Protein AF-0000000084937079 (afdb_homodimer)

Organism: Ferrimonas balearica (strain DSM 9799 / CCM 4581 / KCTC 23876 / PAT) (NCBI:txid550540)

Nearest PDB structures (foldseek):
  2o0q-assembly1_A  TM=8.196E-01  e=1.045E-07  Caulobacter vibrioides
  2o0p-assembly1_A  TM=8.168E-01  e=1.674E-07  Caulobacter vibrioides
  2jqn-assembly1_A  TM=7.798E-01  e=1.299E-04  Caulobacter vibrioides
  2o0q-assembly1_A  TM=8.198E-01  e=7.709E-08  Caulobacter vibrioides
  2o0p-assembly1_A  TM=8.169E-01  e=1.235E-07  Caulobacter vibrioides

pLDDT: mean 94.5, std 3.94, range [70.69, 98.44]

Sequence (238 aa):
MVVFYRVVTRQAWQRAQRSGYLLPSAEERQAGWVQVNCPEDLSLVARRDCRPEQQPLALELDLAGQEGRLRWLDPSPARPWQQPVLKVARLELAWVRAVHPLMAEARGARYRLGSAEPVMVVFYRVVTRQAWQRAQRSGYLLPSAEERQAGWVQVNCPEDLSLVARRDCRPEQQPLALELDLAGQEGRLRWLDPSPARPWQQPVLKVARLELAWVRAVHPLMAEARGARYRLGSAEPV

Secondary structure (DSSP, 8-state):
-B-EEEEE-HHHHHHHHHHTEEPPPHHHHHHT-EE-B-GGGHHHHHHHH--GGG--EEEEE--TT-GGGEEEEPP-SSS-S-EEEE-SSSEEGGGEEEEEEEEEETTTTEEEEBPPBP-/-B-EEEEE-HHHHHHHHHHSEEPPPHHHHHHT-EE-B-GGGHHHHHHHH--GGG--EEEEE--TT-GGGEEEEPP-SSS-S-EEEE-SSSEEGGGEEEEEEEEEETTTTEEEEBPPBP-

Structure (mmCIF, N/CA/C/O backbone):
data_AF-0000000084937079-model_v1
#
loop_
_entity.id
_entity.type
_entity.pdbx_description
1 polymer 'Uncharacterized protein'
#
loop_
_atom_site.group_PDB
_atom_site.id
_atom_site.type_symbol
_atom_site.label_atom_id
_atom_site.label_alt_id
_atom_site.label_comp_id
_atom_site.label_asym_id
_atom_site.label_entity_id
_atom_site.label_seq_id
_atom_site.pdbx_PDB_ins_code
_atom_site.Cartn_x
_atom_site.Cartn_y
_atom_site.Cartn_z
_atom_site.occupancy
_atom_site.B_iso_or_equiv
_atom_site.auth_seq_id
_atom_site.auth_comp_id
_atom_site.auth_asym_id
_atom_site.auth_atom_id
_atom_site.pdbx_PDB_model_num
ATOM 1 N N . MET A 1 1 ? -13.297 -3.209 -4.785 1 84.81 1 MET A N 1
ATOM 2 C CA . MET A 1 1 ? -12.469 -4.371 -4.473 1 84.81 1 MET A CA 1
ATOM 3 C C . MET A 1 1 ? -11.125 -3.943 -3.893 1 84.81 1 MET A C 1
ATOM 5 O O . MET A 1 1 ? -10.703 -2.801 -4.078 1 84.81 1 MET A O 1
ATOM 9 N N . VAL A 1 2 ? -10.469 -4.809 -3.16 1 90.31 2 VAL A N 1
ATOM 10 C CA . VAL A 1 2 ? -9.172 -4.543 -2.553 1 90.31 2 VAL A CA 1
ATOM 11 C C . VAL A 1 2 ? -8.094 -4.523 -3.635 1 90.31 2 VAL A C 1
ATOM 13 O O . VAL A 1 2 ? -8.188 -5.242 -4.633 1 90.31 2 VAL A O 1
ATOM 16 N N . VAL A 1 3 ? -7.176 -3.707 -3.367 1 93 3 VAL A N 1
ATOM 17 C CA . VAL A 1 3 ? -6.047 -3.656 -4.289 1 93 3 VAL A CA 1
ATOM 18 C C . VAL A 1 3 ? -5.074 -4.789 -3.979 1 93 3 VAL A C 1
ATOM 20 O O . VAL A 1 3 ? -4.766 -5.047 -2.812 1 93 3 VAL A O 1
ATOM 23 N N . PHE A 1 4 ? -4.598 -5.473 -5.078 1 96.56 4 PHE A N 1
ATOM 24 C CA . PHE A 1 4 ? -3.58 -6.504 -4.926 1 96.56 4 PHE A CA 1
ATOM 25 C C . PHE A 1 4 ? -2.377 -6.215 -5.816 1 96.56 4 PHE A C 1
ATOM 27 O O . PHE A 1 4 ? -2.496 -5.512 -6.82 1 96.56 4 PHE A O 1
ATOM 34 N N . TYR A 1 5 ? -1.273 -6.824 -5.371 1 97.5 5 TYR A N 1
ATOM 35 C CA . TYR A 1 5 ? -0.025 -6.68 -6.113 1 97.5 5 TYR A CA 1
ATOM 36 C C . TYR A 1 5 ? 0.632 -8.039 -6.34 1 97.5 5 TYR A C 1
ATOM 38 O O . TYR A 1 5 ? 0.421 -8.977 -5.566 1 97.5 5 TYR A O 1
ATOM 46 N N . ARG A 1 6 ? 1.404 -8.086 -7.363 1 97.94 6 ARG A N 1
ATOM 47 C CA . ARG A 1 6 ? 2.348 -9.18 -7.578 1 97.94 6 ARG A CA 1
ATOM 48 C C . ARG A 1 6 ? 3.783 -8.664 -7.598 1 97.94 6 ARG A C 1
ATOM 50 O O . ARG A 1 6 ? 4.113 -7.75 -8.352 1 97.94 6 ARG A O 1
ATOM 57 N N . VAL A 1 7 ? 4.578 -9.258 -6.723 1 98.25 7 VAL A N 1
ATOM 58 C CA . VAL A 1 7 ? 5.988 -8.883 -6.68 1 98.25 7 VAL A CA 1
ATOM 59 C C . VAL A 1 7 ? 6.785 -9.75 -7.656 1 98.25 7 VAL A C 1
ATOM 61 O O . VAL A 1 7 ? 6.66 -10.977 -7.648 1 98.25 7 VAL A O 1
ATOM 64 N N . VAL A 1 8 ? 7.543 -9.102 -8.484 1 98.12 8 VAL A N 1
ATOM 65 C CA . VAL A 1 8 ? 8.391 -9.805 -9.445 1 98.12 8 VAL A CA 1
ATOM 66 C C . VAL A 1 8 ? 9.734 -9.086 -9.562 1 98.12 8 VAL A C 1
ATOM 68 O O . VAL A 1 8 ? 9.859 -7.918 -9.195 1 98.12 8 VAL A O 1
ATOM 71 N N . THR A 1 9 ? 10.727 -9.828 -10.109 1 97.94 9 THR A N 1
ATOM 72 C CA . THR A 1 9 ? 11.977 -9.18 -10.492 1 97.94 9 THR A CA 1
ATOM 73 C C . THR A 1 9 ? 11.828 -8.438 -11.812 1 97.94 9 THR A C 1
ATOM 75 O O . THR A 1 9 ? 10.906 -8.719 -12.586 1 97.94 9 THR A O 1
ATOM 78 N N . ARG A 1 10 ? 12.727 -7.559 -12.023 1 97.44 10 ARG A N 1
ATOM 79 C CA . ARG A 1 10 ? 12.742 -6.844 -13.297 1 97.44 10 ARG A CA 1
ATOM 80 C C . ARG A 1 10 ? 12.867 -7.812 -14.469 1 97.44 10 ARG A C 1
ATOM 82 O O . ARG A 1 10 ? 12.195 -7.656 -15.484 1 97.44 10 ARG A O 1
ATOM 89 N N . GLN A 1 11 ? 13.68 -8.766 -14.266 1 97.25 11 GLN A N 1
ATOM 90 C CA . GLN A 1 11 ? 13.898 -9.75 -15.32 1 97.25 11 GLN A CA 1
ATOM 91 C C . GLN A 1 11 ? 12.617 -10.531 -15.609 1 97.25 11 GLN A C 1
ATOM 93 O O . GLN A 1 11 ? 12.258 -10.734 -16.766 1 97.25 11 GLN A O 1
ATOM 98 N N . ALA A 1 12 ? 11.977 -10.945 -14.602 1 96.81 12 ALA A N 1
ATOM 99 C CA . ALA A 1 12 ? 10.727 -11.688 -14.781 1 96.81 12 ALA A CA 1
ATOM 100 C C . ALA A 1 12 ? 9.68 -10.828 -15.477 1 96.81 12 ALA A C 1
ATOM 102 O O . ALA A 1 12 ? 8.914 -11.32 -16.312 1 96.81 12 ALA A O 1
ATOM 103 N N . TRP A 1 13 ? 9.641 -9.562 -15.172 1 97 13 TRP A N 1
ATOM 104 C CA . TRP A 1 13 ? 8.688 -8.641 -15.789 1 97 13 TRP A CA 1
ATOM 105 C C . TRP A 1 13 ? 8.992 -8.469 -17.266 1 97 13 TRP A C 1
ATOM 107 O O . TRP A 1 13 ? 8.078 -8.5 -18.109 1 97 13 TRP A O 1
ATOM 117 N N . GLN A 1 14 ? 10.234 -8.344 -17.562 1 96.06 14 GLN A N 1
ATOM 118 C CA . GLN A 1 14 ? 10.641 -8.188 -18.953 1 96.06 14 GLN A CA 1
ATOM 119 C C . GLN A 1 14 ? 10.258 -9.414 -19.781 1 96.06 14 GLN A C 1
ATOM 121 O O . GLN A 1 14 ? 9.758 -9.289 -20.891 1 96.06 14 GLN A O 1
ATOM 126 N N . ARG A 1 15 ? 10.469 -10.539 -19.172 1 95.75 15 ARG A N 1
ATOM 127 C CA . ARG A 1 15 ? 10.07 -11.773 -19.828 1 95.75 15 ARG A CA 1
ATOM 128 C C . ARG A 1 15 ? 8.555 -11.836 -20.016 1 95.75 15 ARG A C 1
ATOM 130 O O . ARG A 1 15 ? 8.078 -12.234 -21.078 1 95.75 15 ARG A O 1
ATOM 137 N N . ALA A 1 16 ? 7.828 -11.438 -19.031 1 96 16 ALA A N 1
ATOM 138 C CA . ALA A 1 16 ? 6.371 -11.445 -19.078 1 96 16 ALA A CA 1
ATOM 139 C C . ALA A 1 16 ? 5.863 -10.5 -20.172 1 96 16 ALA A C 1
ATOM 141 O O . ALA A 1 16 ? 4.879 -10.797 -20.844 1 96 16 ALA A O 1
ATOM 142 N N . GLN A 1 17 ? 6.484 -9.352 -20.297 1 95 17 GLN A N 1
ATOM 143 C CA . GLN A 1 17 ? 6.078 -8.375 -21.312 1 95 17 GLN A CA 1
ATOM 144 C C . GLN A 1 17 ? 6.203 -8.953 -22.719 1 95 17 GLN A C 1
ATOM 146 O O . GLN A 1 17 ? 5.406 -8.633 -23.594 1 95 17 GLN A O 1
ATOM 151 N N . ARG A 1 18 ? 7.152 -9.883 -22.875 1 94.06 18 ARG A N 1
ATOM 152 C CA . ARG A 1 18 ? 7.363 -10.516 -24.172 1 94.06 18 ARG A CA 1
ATOM 153 C C . ARG A 1 18 ? 6.355 -11.641 -24.391 1 94.06 18 ARG A C 1
ATOM 155 O O . ARG A 1 18 ? 5.836 -11.789 -25.5 1 94.06 18 ARG A O 1
ATOM 162 N N . SER A 1 19 ? 5.98 -12.32 -23.375 1 92.75 19 SER A N 1
ATOM 163 C CA . SER A 1 19 ? 5.129 -13.5 -23.5 1 92.75 19 SER A CA 1
ATOM 164 C C . SER A 1 19 ? 3.662 -13.148 -23.281 1 92.75 19 SER A C 1
ATOM 166 O O . SER A 1 19 ? 2.773 -13.914 -23.672 1 92.75 19 SER A O 1
ATOM 168 N N . GLY A 1 20 ? 3.393 -12.102 -22.531 1 93.5 20 GLY A N 1
ATOM 169 C CA . GLY A 1 20 ? 2.027 -11.68 -22.266 1 93.5 20 GLY A CA 1
ATOM 170 C C . GLY A 1 20 ? 1.467 -12.258 -20.969 1 93.5 20 GLY A C 1
ATOM 171 O O . GLY A 1 20 ? 0.293 -12.055 -20.656 1 93.5 20 GLY A O 1
ATOM 172 N N . TYR A 1 21 ? 2.312 -13.008 -20.375 1 93.38 21 TYR A N 1
ATOM 173 C CA . TYR A 1 21 ? 1.858 -13.586 -19.109 1 93.38 21 TYR A CA 1
ATOM 174 C C . TYR A 1 21 ? 3.025 -13.773 -18.141 1 93.38 21 TYR A C 1
ATOM 176 O O . TYR A 1 21 ? 4.188 -13.781 -18.562 1 93.38 21 TYR A O 1
ATOM 184 N N . LEU A 1 22 ? 2.709 -13.812 -16.859 1 95.5 22 LEU A N 1
ATOM 185 C CA . LEU A 1 22 ? 3.678 -14.156 -15.82 1 95.5 22 LEU A CA 1
ATOM 186 C C . LEU A 1 22 ? 3.568 -15.633 -15.445 1 95.5 22 LEU A C 1
ATOM 188 O O . LEU A 1 22 ? 2.518 -16.078 -14.984 1 95.5 22 LEU A O 1
ATOM 192 N N . LEU A 1 23 ? 4.629 -16.328 -15.547 1 90.12 23 LEU A N 1
ATOM 193 C CA . LEU A 1 23 ? 4.637 -17.734 -15.195 1 90.12 23 LEU A CA 1
ATOM 194 C C . LEU A 1 23 ? 4.668 -17.922 -13.68 1 90.12 23 LEU A C 1
ATOM 196 O O . LEU A 1 23 ? 5.379 -17.203 -12.977 1 90.12 23 LEU A O 1
ATOM 200 N N . PRO A 1 24 ? 3.811 -18.859 -13.273 1 94.56 24 PRO A N 1
ATOM 201 C CA . PRO A 1 24 ? 3.881 -19.188 -11.852 1 94.56 24 PRO A CA 1
ATOM 202 C C . PRO A 1 24 ? 5.168 -19.906 -11.469 1 94.56 24 PRO A C 1
ATOM 204 O O . PRO A 1 24 ? 5.875 -20.422 -12.344 1 94.56 24 PRO A O 1
ATOM 207 N N . SER A 1 25 ? 5.496 -19.797 -10.156 1 93.25 25 SER A N 1
ATOM 208 C CA . SER A 1 25 ? 6.574 -20.656 -9.664 1 93.25 25 SER A CA 1
ATOM 209 C C . SER A 1 25 ? 6.199 -22.125 -9.742 1 93.25 25 SER A C 1
ATOM 211 O O . SER A 1 25 ? 5.043 -22.469 -9.992 1 93.25 25 SER A O 1
ATOM 213 N N . ALA A 1 26 ? 7.195 -22.984 -9.508 1 93.94 26 ALA A N 1
ATOM 214 C CA . ALA A 1 26 ? 6.93 -24.422 -9.469 1 93.94 26 ALA A CA 1
ATOM 215 C C . ALA A 1 26 ? 5.934 -24.766 -8.359 1 93.94 26 ALA A C 1
ATOM 217 O O . ALA A 1 26 ? 5.027 -25.578 -8.562 1 93.94 26 ALA A O 1
ATOM 218 N N . GLU A 1 27 ? 6.066 -24.125 -7.234 1 92.94 27 GLU A N 1
ATOM 219 C CA . GLU A 1 27 ? 5.16 -24.312 -6.109 1 92.94 27 GLU A CA 1
ATOM 220 C C . GLU A 1 27 ? 3.74 -23.891 -6.457 1 92.94 27 GLU A C 1
ATOM 222 O O . GLU A 1 27 ? 2.775 -24.594 -6.145 1 92.94 27 GLU A O 1
ATOM 227 N N . GLU A 1 28 ? 3.615 -22.828 -7.113 1 95.62 28 GLU A N 1
ATOM 228 C CA . GLU A 1 28 ? 2.311 -22.312 -7.516 1 95.62 28 GLU A CA 1
ATOM 229 C C . GLU A 1 28 ? 1.657 -23.203 -8.562 1 95.62 28 GLU A C 1
ATOM 231 O O . GLU A 1 28 ? 0.449 -23.453 -8.508 1 95.62 28 GLU A O 1
ATOM 236 N N . ARG A 1 29 ? 2.475 -23.688 -9.445 1 95.56 29 ARG A N 1
ATOM 237 C CA . ARG A 1 29 ? 1.952 -24.594 -10.469 1 95.56 29 ARG A CA 1
ATOM 238 C C . ARG A 1 29 ? 1.355 -25.859 -9.836 1 95.56 29 ARG A C 1
ATOM 240 O O . ARG A 1 29 ? 0.271 -26.297 -10.219 1 95.56 29 ARG A O 1
ATOM 247 N N . GLN A 1 30 ? 2.002 -26.359 -8.922 1 95.81 30 GLN A N 1
ATOM 248 C CA . GLN A 1 30 ? 1.546 -27.562 -8.242 1 95.81 30 GLN A CA 1
ATOM 249 C C . GLN A 1 30 ? 0.295 -27.281 -7.414 1 95.81 30 GLN A C 1
ATOM 251 O O . GLN A 1 30 ? -0.614 -28.125 -7.359 1 95.81 30 GLN A O 1
ATOM 256 N N . ALA A 1 31 ? 0.181 -26.141 -6.844 1 95.25 31 ALA A N 1
ATOM 257 C CA . ALA A 1 31 ? -0.913 -25.781 -5.949 1 95.25 31 ALA A CA 1
ATOM 258 C C . ALA A 1 31 ? -2.141 -25.328 -6.738 1 95.25 31 ALA A C 1
ATOM 260 O O . ALA A 1 31 ? -3.268 -25.406 -6.238 1 95.25 31 ALA A O 1
ATOM 261 N N . GLY A 1 32 ? -1.928 -24.875 -7.969 1 95.69 32 GLY A N 1
ATOM 262 C CA . GLY A 1 32 ? -3.037 -24.453 -8.812 1 95.69 32 GLY A CA 1
ATOM 263 C C . GLY A 1 32 ? -3.508 -23.047 -8.523 1 95.69 32 GLY A C 1
ATOM 264 O O . GLY A 1 32 ? -4.684 -22.734 -8.711 1 95.69 32 GLY A O 1
ATOM 265 N N . TRP A 1 33 ? -2.631 -22.297 -7.926 1 97.38 33 TRP A N 1
ATOM 266 C CA . TRP A 1 33 ? -2.951 -20.891 -7.676 1 97.38 33 TRP A CA 1
ATOM 267 C C . TRP A 1 33 ? -1.708 -20.016 -7.809 1 97.38 33 TRP A C 1
ATOM 269 O O . TRP A 1 33 ? -0.584 -20.516 -7.832 1 97.38 33 TRP A O 1
ATOM 279 N N . VAL A 1 34 ? -1.937 -18.656 -8.008 1 97.5 34 VAL A N 1
ATOM 280 C CA . VAL A 1 34 ? -0.836 -17.703 -7.988 1 97.5 34 VAL A CA 1
ATOM 281 C C . VAL A 1 34 ? -0.969 -16.781 -6.773 1 97.5 34 VAL A C 1
ATOM 283 O O . VAL A 1 34 ? -2.082 -16.422 -6.375 1 97.5 34 VAL A O 1
ATOM 286 N N . GLN A 1 35 ? 0.195 -16.438 -6.297 1 96.75 35 GLN A N 1
ATOM 287 C CA . GLN A 1 35 ? 0.212 -15.562 -5.133 1 96.75 35 GLN A CA 1
ATOM 288 C C . GLN A 1 35 ? 0.013 -14.109 -5.543 1 96.75 35 GLN A C 1
ATOM 290 O O . GLN A 1 35 ? 0.579 -13.656 -6.539 1 96.75 35 GLN A O 1
ATOM 295 N N . VAL A 1 36 ? -0.815 -13.398 -4.777 1 97.38 36 VAL A N 1
ATOM 296 C CA . VAL A 1 36 ? -0.898 -11.938 -4.812 1 97.38 36 VAL A CA 1
ATOM 297 C C . VAL A 1 36 ? -0.743 -11.383 -3.398 1 97.38 36 VAL A C 1
ATOM 299 O O . VAL A 1 36 ? -0.537 -12.141 -2.445 1 97.38 36 VAL A O 1
ATOM 302 N N . ASN A 1 37 ? -0.643 -10.039 -3.357 1 97.19 37 ASN A N 1
ATOM 303 C CA . ASN A 1 37 ? -0.255 -9.5 -2.059 1 97.19 37 ASN A CA 1
ATOM 304 C C . ASN A 1 37 ? -0.98 -8.188 -1.758 1 97.19 37 ASN A C 1
ATOM 306 O O . ASN A 1 37 ? -1.263 -7.41 -2.668 1 97.19 37 ASN A O 1
ATOM 310 N N . CYS A 1 38 ? -1.229 -8.039 -0.496 1 94.75 38 CYS A N 1
ATOM 311 C CA . CYS A 1 38 ? -1.719 -6.75 -0.022 1 94.75 38 CYS A CA 1
ATOM 312 C C . CYS A 1 38 ? -0.586 -5.734 0.056 1 94.75 38 CYS A C 1
ATOM 314 O O . CYS A 1 38 ? 0.573 -6.102 0.254 1 94.75 38 CYS A O 1
ATOM 316 N N . PRO A 1 39 ? -0.94 -4.512 -0.111 1 94.5 39 PRO A N 1
ATOM 317 C CA . PRO A 1 39 ? 0.103 -3.486 -0.066 1 94.5 39 PRO A CA 1
ATOM 318 C C . PRO A 1 39 ? 0.913 -3.523 1.228 1 94.5 39 PRO A C 1
ATOM 320 O O . PRO A 1 39 ? 2.127 -3.299 1.208 1 94.5 39 PRO A O 1
ATOM 323 N N . GLU A 1 40 ? 0.304 -3.838 2.387 1 92.06 40 GLU A N 1
ATOM 324 C CA . GLU A 1 40 ? 0.963 -3.793 3.689 1 92.06 40 GLU A CA 1
ATOM 325 C C . GLU A 1 40 ? 2.012 -4.895 3.814 1 92.06 40 GLU A C 1
ATOM 327 O O . GLU A 1 40 ? 2.879 -4.836 4.688 1 92.06 40 GLU A O 1
ATOM 332 N N . ASP A 1 41 ? 1.953 -5.84 2.928 1 95.5 41 ASP A N 1
ATOM 333 C CA . ASP A 1 41 ? 2.832 -7 3.037 1 95.5 41 ASP A CA 1
ATOM 334 C C . ASP A 1 41 ? 3.953 -6.938 2.004 1 95.5 41 ASP A C 1
ATOM 336 O O . ASP A 1 41 ? 4.805 -7.828 1.948 1 95.5 41 ASP A O 1
ATOM 340 N N . LEU A 1 42 ? 4.02 -5.922 1.208 1 97 42 LEU A N 1
ATOM 341 C CA . LEU A 1 42 ? 4.918 -5.875 0.059 1 97 42 LEU A CA 1
ATOM 342 C C . LEU A 1 42 ? 6.375 -5.945 0.505 1 97 42 LEU A C 1
ATOM 344 O O . LEU A 1 42 ? 7.188 -6.625 -0.125 1 97 42 LEU A O 1
ATOM 348 N N . SER A 1 43 ? 6.688 -5.254 1.56 1 96.31 43 SER A N 1
ATOM 349 C CA . SER A 1 43 ? 8.07 -5.27 2.014 1 96.31 43 SER A CA 1
ATOM 350 C C . SER A 1 43 ? 8.484 -6.66 2.49 1 96.31 43 SER A C 1
ATOM 352 O O . SER A 1 43 ? 9.586 -7.121 2.203 1 96.31 43 SER A O 1
ATOM 354 N N . LEU A 1 44 ? 7.613 -7.363 3.195 1 96.12 44 LEU A N 1
ATOM 355 C CA . LEU A 1 44 ? 7.887 -8.719 3.656 1 96.12 44 LEU A CA 1
ATOM 356 C C . LEU A 1 44 ? 8.078 -9.664 2.477 1 96.12 44 LEU A C 1
ATOM 358 O O . LEU A 1 44 ? 9.016 -10.469 2.469 1 96.12 44 LEU A O 1
ATOM 362 N N . VAL A 1 45 ? 7.215 -9.531 1.463 1 97.38 45 VAL A N 1
ATOM 363 C CA . VAL A 1 45 ? 7.246 -10.391 0.28 1 97.38 45 VAL A CA 1
ATOM 364 C C . VAL A 1 45 ? 8.531 -10.141 -0.502 1 97.38 45 VAL A C 1
ATOM 366 O O . VAL A 1 45 ? 9.234 -11.086 -0.876 1 97.38 45 VAL A O 1
ATOM 369 N N . ALA A 1 46 ? 8.82 -8.914 -0.694 1 97.75 46 ALA A N 1
ATOM 370 C CA . ALA A 1 46 ? 10.008 -8.562 -1.468 1 97.75 46 ALA A CA 1
ATOM 371 C C . ALA A 1 46 ? 11.281 -9.039 -0.777 1 97.75 46 ALA A C 1
ATOM 373 O O . ALA A 1 46 ? 12.203 -9.531 -1.433 1 97.75 46 ALA A O 1
ATOM 374 N N . ARG A 1 47 ? 11.352 -8.898 0.561 1 96.62 47 ARG A N 1
ATOM 375 C CA . ARG A 1 47 ? 12.516 -9.344 1.328 1 96.62 47 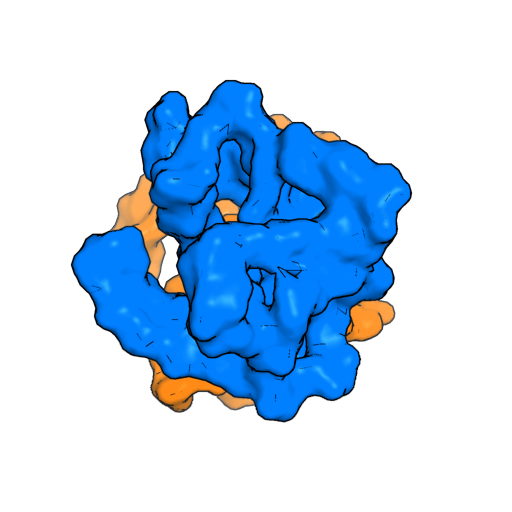ARG A CA 1
ATOM 376 C C . ARG A 1 47 ? 12.719 -10.852 1.188 1 96.62 47 ARG A C 1
ATOM 378 O O . ARG A 1 47 ? 13.852 -11.328 1.14 1 96.62 47 ARG A O 1
ATOM 385 N N . ARG A 1 48 ? 11.648 -11.539 1.079 1 96.19 48 ARG A N 1
ATOM 386 C CA . ARG A 1 48 ? 11.719 -12.992 0.99 1 96.19 48 ARG A CA 1
ATOM 387 C C . ARG A 1 48 ? 12.086 -13.438 -0.419 1 96.19 48 ARG A C 1
ATOM 389 O O . ARG A 1 48 ? 12.906 -14.352 -0.592 1 96.19 48 ARG A O 1
ATOM 396 N N . ASP A 1 49 ? 11.508 -12.781 -1.415 1 96.06 49 ASP A N 1
ATOM 397 C CA . ASP A 1 49 ? 11.484 -13.375 -2.748 1 96.06 49 ASP A CA 1
ATOM 398 C C . ASP A 1 49 ? 12.492 -12.695 -3.674 1 96.06 49 ASP A C 1
ATOM 400 O O . ASP A 1 49 ? 12.727 -13.148 -4.793 1 96.06 49 ASP A O 1
ATOM 404 N N . CYS A 1 50 ? 13.062 -11.602 -3.182 1 97.56 50 CYS A N 1
ATOM 405 C CA . CYS A 1 50 ? 13.914 -10.836 -4.086 1 97.56 50 CYS A CA 1
ATOM 406 C C . CYS A 1 50 ? 15.148 -10.312 -3.365 1 97.56 50 CYS A C 1
ATOM 408 O O . CYS A 1 50 ? 15.211 -10.336 -2.135 1 97.56 50 CYS A O 1
ATOM 410 N N . ARG A 1 51 ? 16.141 -9.93 -4.184 1 97.44 51 ARG A N 1
ATOM 411 C CA . ARG A 1 51 ? 17.281 -9.133 -3.771 1 97.44 51 ARG A CA 1
ATOM 412 C C . ARG A 1 51 ? 17.25 -7.75 -4.41 1 97.44 51 ARG A C 1
ATOM 414 O O . ARG A 1 51 ? 16.719 -7.582 -5.508 1 97.44 51 ARG A O 1
ATOM 421 N N . PRO A 1 52 ? 17.812 -6.77 -3.656 1 97.75 52 PRO A N 1
ATOM 422 C CA . PRO A 1 52 ? 17.781 -5.406 -4.191 1 97.75 52 PRO A CA 1
ATOM 423 C C . PRO A 1 52 ? 18.344 -5.32 -5.609 1 97.75 52 PRO A C 1
ATOM 425 O O . PRO A 1 52 ? 17.828 -4.578 -6.441 1 97.75 52 PRO A O 1
ATOM 428 N N . GLU A 1 53 ? 19.328 -6.109 -5.887 1 97.88 53 GLU A N 1
ATOM 429 C CA . GLU A 1 53 ? 20 -6.062 -7.18 1 97.88 53 GLU A CA 1
ATOM 430 C C . GLU A 1 53 ? 19.078 -6.52 -8.305 1 97.88 53 GLU A C 1
ATOM 432 O O . GLU A 1 53 ? 19.312 -6.227 -9.477 1 97.88 53 GLU A O 1
ATOM 437 N N . GLN A 1 54 ? 18.062 -7.188 -7.953 1 98.31 54 GLN A N 1
ATOM 438 C CA . GLN A 1 54 ? 17.125 -7.699 -8.945 1 98.31 54 GLN A CA 1
ATOM 439 C C . GLN A 1 54 ? 16.062 -6.656 -9.297 1 98.31 54 GLN A C 1
ATOM 441 O O . GLN A 1 54 ? 15.203 -6.898 -10.148 1 98.31 54 GLN A O 1
ATOM 446 N N . GLN A 1 55 ? 16.078 -5.473 -8.695 1 97.62 55 GLN A N 1
ATOM 447 C CA . GLN A 1 55 ? 15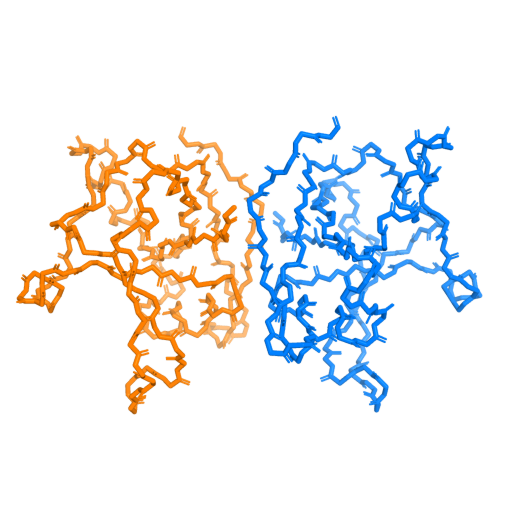.188 -4.352 -8.969 1 97.62 55 GLN A CA 1
ATOM 448 C C . GLN A 1 55 ? 13.727 -4.789 -8.93 1 97.62 55 GLN A C 1
ATOM 450 O O . GLN A 1 55 ? 13.008 -4.652 -9.922 1 97.62 55 GLN A O 1
ATOM 455 N N . PRO A 1 56 ? 13.312 -5.211 -7.73 1 98.31 56 PRO A N 1
ATOM 456 C CA . PRO A 1 56 ? 11.961 -5.766 -7.625 1 98.31 56 PRO A CA 1
ATOM 457 C C . PRO A 1 56 ? 10.875 -4.738 -7.957 1 98.31 56 PRO A C 1
ATOM 459 O O . PRO A 1 56 ? 11.055 -3.545 -7.707 1 98.31 56 PRO A O 1
ATOM 462 N N . LEU A 1 57 ? 9.758 -5.312 -8.555 1 98.44 57 LEU A N 1
ATOM 463 C CA . LEU A 1 57 ? 8.586 -4.547 -8.938 1 98.44 57 LEU A CA 1
ATOM 464 C C . LEU A 1 57 ? 7.332 -5.094 -8.266 1 98.44 57 LEU A C 1
ATOM 466 O O . LEU A 1 57 ? 7.219 -6.301 -8.039 1 98.44 57 LEU A O 1
ATOM 470 N N . ALA A 1 58 ? 6.484 -4.16 -7.898 1 98.31 58 ALA A N 1
ATOM 471 C CA . ALA A 1 58 ? 5.113 -4.496 -7.523 1 98.31 58 ALA A CA 1
ATOM 472 C C . ALA A 1 58 ? 4.141 -4.188 -8.664 1 98.31 58 ALA A C 1
ATOM 474 O O . ALA A 1 58 ? 3.947 -3.025 -9.023 1 98.31 58 ALA A O 1
ATOM 475 N N . LEU A 1 59 ? 3.535 -5.203 -9.195 1 97.69 59 LEU A N 1
ATOM 476 C CA . LEU A 1 59 ? 2.514 -5.047 -10.227 1 97.69 59 LEU A CA 1
ATOM 477 C C . LEU A 1 59 ? 1.133 -4.871 -9.602 1 97.69 59 LEU A C 1
ATOM 479 O O . LEU A 1 59 ? 0.629 -5.781 -8.938 1 97.69 59 LEU A O 1
ATOM 483 N N . GLU A 1 60 ? 0.58 -3.689 -9.766 1 96.56 60 GLU A N 1
ATOM 484 C CA . GLU A 1 60 ? -0.776 -3.438 -9.289 1 96.56 60 GLU A CA 1
ATOM 485 C C . GLU A 1 60 ? -1.81 -4.137 -10.164 1 96.56 60 GLU A C 1
ATOM 487 O O . GLU A 1 60 ? -1.803 -3.979 -11.391 1 96.56 60 GLU A O 1
ATOM 492 N N . LEU A 1 61 ? -2.723 -4.832 -9.539 1 95.88 61 LEU A N 1
ATOM 493 C CA . LEU A 1 61 ? -3.627 -5.684 -10.305 1 95.88 61 LEU A CA 1
ATOM 494 C C . LEU A 1 61 ? -5.051 -5.145 -10.258 1 95.88 61 LEU A C 1
ATOM 496 O O . LEU A 1 61 ? -5.508 -4.664 -9.219 1 95.88 61 LEU A O 1
ATOM 500 N N . ASP A 1 62 ? -5.688 -5.117 -11.398 1 92.62 62 ASP A N 1
ATOM 501 C CA . ASP A 1 62 ? -7.137 -4.992 -11.508 1 92.62 62 ASP A CA 1
ATOM 502 C C . ASP A 1 62 ? -7.805 -6.363 -11.555 1 92.62 62 ASP A C 1
ATOM 504 O O . ASP A 1 62 ? -7.824 -7.02 -12.594 1 92.62 62 ASP A O 1
ATOM 508 N N . LEU A 1 63 ? -8.359 -6.742 -10.414 1 92.69 63 LEU A N 1
ATOM 509 C CA . LEU A 1 63 ? -8.93 -8.086 -10.32 1 92.69 63 LEU A CA 1
ATOM 510 C C . LEU A 1 63 ? -10.453 -8.031 -10.375 1 92.69 63 LEU A C 1
ATOM 512 O O . LEU A 1 63 ? -11.125 -8.883 -9.789 1 92.69 63 LEU A O 1
ATOM 516 N N . ALA A 1 64 ? -10.906 -7.004 -11.008 1 87 64 ALA A N 1
ATOM 517 C CA . ALA A 1 64 ? -12.344 -6.934 -11.211 1 87 64 ALA A CA 1
ATOM 518 C C . ALA A 1 64 ? -12.859 -8.18 -11.922 1 87 64 ALA A C 1
ATOM 520 O O . ALA A 1 64 ? -12.328 -8.578 -12.969 1 87 64 ALA A O 1
ATOM 521 N N . GLY A 1 65 ? -13.805 -8.859 -11.375 1 88.25 65 GLY A N 1
ATOM 522 C CA . GLY A 1 65 ? -14.383 -10.047 -11.977 1 88.25 65 GLY A CA 1
ATOM 523 C C . GLY A 1 65 ? -13.688 -11.328 -11.555 1 88.25 65 GLY A C 1
ATOM 524 O O . GLY A 1 65 ? -14.125 -12.422 -11.914 1 88.25 65 GLY A O 1
ATOM 525 N N . GLN A 1 66 ? -12.57 -11.133 -10.852 1 91.19 66 GLN A N 1
ATOM 526 C CA . GLN A 1 66 ? -11.812 -12.305 -10.422 1 91.19 66 GLN A CA 1
ATOM 527 C C . GLN A 1 66 ? -12.008 -12.562 -8.93 1 91.19 66 GLN A C 1
ATOM 529 O O . GLN A 1 66 ? -11.336 -13.414 -8.352 1 91.19 66 GLN A O 1
ATOM 534 N N . GLU A 1 67 ? -12.906 -11.883 -8.336 1 87.75 67 GLU A N 1
ATOM 535 C CA . GLU A 1 67 ? -13.07 -11.898 -6.891 1 87.75 67 GLU A CA 1
ATOM 536 C C . GLU A 1 67 ? -13.43 -13.297 -6.391 1 87.75 67 GLU A C 1
ATOM 538 O O . GLU A 1 67 ? -13.023 -13.695 -5.297 1 87.75 67 GLU A O 1
ATOM 543 N N . GLY A 1 68 ? -14.148 -13.969 -7.184 1 93.44 68 GLY A N 1
ATOM 544 C CA . GLY A 1 68 ? -14.586 -15.305 -6.805 1 93.44 68 GLY A CA 1
ATOM 545 C C . GLY A 1 68 ? -13.453 -16.312 -6.773 1 93.44 68 GLY A C 1
ATOM 546 O O . GLY A 1 68 ? -13.609 -17.406 -6.211 1 93.44 68 GLY A O 1
ATOM 547 N N . ARG A 1 69 ? -12.32 -15.984 -7.273 1 96.44 69 ARG A N 1
ATOM 548 C CA . ARG A 1 69 ? -11.188 -16.891 -7.375 1 96.44 69 ARG A CA 1
ATOM 549 C C . ARG A 1 69 ? -10.18 -16.641 -6.262 1 96.44 69 ARG A C 1
ATOM 551 O O . ARG A 1 69 ? -9.188 -17.359 -6.133 1 96.44 69 ARG A O 1
ATOM 558 N N . LEU A 1 70 ? -10.43 -15.633 -5.477 1 96.06 70 LEU A N 1
ATOM 559 C CA . LEU A 1 70 ? -9.508 -15.25 -4.41 1 96.06 70 LEU A CA 1
ATOM 560 C C . LEU A 1 70 ? -9.672 -16.156 -3.197 1 96.06 70 LEU A C 1
ATOM 562 O O . LEU A 1 70 ? -10.797 -16.438 -2.768 1 96.06 70 LEU A O 1
ATOM 566 N N . ARG A 1 71 ? -8.57 -16.672 -2.654 1 96.56 71 ARG A N 1
ATOM 567 C CA . ARG A 1 71 ? -8.5 -17.453 -1.421 1 96.56 71 ARG A CA 1
ATOM 568 C C . ARG A 1 71 ? -7.414 -16.906 -0.498 1 96.56 71 ARG A C 1
ATOM 570 O O . ARG A 1 71 ? -6.488 -16.234 -0.948 1 96.56 71 ARG A O 1
ATOM 577 N N . TRP A 1 72 ? -7.578 -17.219 0.766 1 95.81 72 TRP A N 1
ATOM 578 C CA . TRP A 1 72 ? -6.617 -16.781 1.773 1 95.81 72 TRP A CA 1
ATOM 579 C C . TRP A 1 72 ? -6.004 -17.969 2.498 1 95.81 72 TRP A C 1
ATOM 581 O O . TRP A 1 72 ? -6.719 -18.844 2.998 1 95.81 72 TRP A O 1
ATOM 591 N N . LEU A 1 73 ? -4.727 -17.984 2.459 1 96.38 73 LEU A N 1
ATOM 592 C CA . LEU A 1 73 ? -3.998 -19.016 3.188 1 96.38 73 LEU A CA 1
ATOM 593 C C . LEU A 1 73 ? -3.502 -18.484 4.531 1 96.38 73 LEU A C 1
ATOM 595 O O . LEU A 1 73 ? -3.08 -17.328 4.629 1 96.38 73 LEU A O 1
ATOM 599 N N . ASP A 1 74 ? -3.447 -19.391 5.488 1 95.88 74 ASP A N 1
ATOM 600 C CA . ASP A 1 74 ? -2.926 -19.047 6.805 1 95.88 74 ASP A CA 1
ATOM 601 C C . ASP A 1 74 ? -1.418 -18.812 6.754 1 95.88 74 ASP A C 1
ATOM 603 O O . ASP A 1 74 ? -0.728 -19.359 5.895 1 95.88 74 ASP A O 1
ATOM 607 N N . PRO A 1 75 ? -1.016 -17.906 7.727 1 96.06 75 PRO A N 1
ATOM 608 C CA . PRO A 1 75 ? 0.436 -17.734 7.82 1 96.06 75 PRO A CA 1
ATOM 609 C C . PRO A 1 75 ? 1.175 -19.047 8.055 1 96.06 75 PRO A C 1
ATOM 611 O O . PRO A 1 75 ? 0.615 -19.984 8.641 1 96.06 75 PRO A O 1
ATOM 614 N N . SER A 1 76 ? 2.365 -19.125 7.555 1 94.69 76 SER A N 1
ATOM 615 C CA . SER A 1 76 ? 3.301 -20.219 7.777 1 94.69 76 SER A CA 1
ATOM 616 C C . SER A 1 76 ? 4.648 -19.703 8.273 1 94.69 76 SER A C 1
ATOM 618 O O . SER A 1 76 ? 4.898 -18.5 8.273 1 94.69 76 SER A O 1
ATOM 620 N N . PRO A 1 77 ? 5.551 -20.578 8.727 1 94.75 77 PRO A N 1
ATOM 621 C CA . PRO A 1 77 ? 6.887 -20.125 9.133 1 94.75 77 PRO A CA 1
ATOM 622 C C . PRO A 1 77 ? 7.633 -19.406 8.008 1 94.75 77 PRO A C 1
ATOM 624 O O . PRO A 1 77 ? 8.305 -18.391 8.25 1 94.75 77 PRO A O 1
ATOM 627 N N . ALA A 1 78 ? 7.457 -19.828 6.812 1 92.75 78 ALA A N 1
ATOM 628 C CA . ALA A 1 78 ? 8.156 -19.25 5.668 1 92.75 78 ALA A CA 1
ATOM 629 C C . ALA A 1 78 ? 7.496 -17.953 5.215 1 92.75 78 ALA A C 1
ATOM 631 O O . ALA A 1 78 ? 8.148 -17.078 4.645 1 92.75 78 ALA A O 1
ATOM 632 N N . ARG A 1 79 ? 6.23 -17.828 5.43 1 94.88 79 ARG A N 1
ATOM 633 C CA . ARG A 1 79 ? 5.418 -16.672 5.086 1 94.88 79 ARG A CA 1
ATOM 634 C C . ARG A 1 79 ? 4.5 -16.281 6.238 1 94.88 79 ARG A C 1
ATOM 636 O O . ARG A 1 79 ? 3.324 -16.641 6.258 1 94.88 79 ARG A O 1
ATOM 643 N N . PRO A 1 80 ? 5.043 -15.484 7.172 1 94.75 80 PRO A N 1
ATOM 644 C CA . PRO A 1 80 ? 4.344 -15.25 8.438 1 94.75 80 PRO A CA 1
ATOM 645 C C . PRO A 1 80 ? 3.285 -14.148 8.328 1 94.75 80 PRO A C 1
ATOM 647 O O . PRO A 1 80 ? 3.152 -13.328 9.242 1 94.75 80 PRO A O 1
ATOM 650 N N . TRP A 1 81 ? 2.611 -14.023 7.25 1 92.12 81 TRP A N 1
ATOM 651 C CA . TRP A 1 81 ? 1.47 -13.141 7.039 1 92.12 81 TRP A CA 1
ATOM 652 C C . TRP A 1 81 ? 0.35 -13.859 6.301 1 92.12 81 TRP A C 1
ATOM 654 O O . TRP A 1 81 ? 0.559 -14.953 5.758 1 92.12 81 TRP A O 1
ATOM 664 N N . GLN A 1 82 ? -0.854 -13.375 6.41 1 93.5 82 GLN A N 1
ATOM 665 C CA . GLN A 1 82 ? -1.953 -13.945 5.641 1 93.5 82 GLN A CA 1
ATOM 666 C C . GLN A 1 82 ? -1.701 -13.812 4.141 1 93.5 82 GLN A C 1
ATOM 668 O O . GLN A 1 82 ? -1.381 -12.727 3.654 1 93.5 82 GLN A O 1
ATOM 673 N N . GLN A 1 83 ? -1.848 -14.984 3.43 1 96.06 83 GLN A N 1
ATOM 674 C CA . GLN A 1 83 ? -1.456 -15.023 2.025 1 96.06 83 GLN A CA 1
ATOM 675 C C . GLN A 1 83 ? -2.68 -15.055 1.113 1 96.06 83 GLN A C 1
ATOM 677 O O . GLN A 1 83 ? -3.379 -16.062 1.035 1 96.06 83 GLN A O 1
ATOM 682 N N . PRO A 1 84 ? -2.939 -13.969 0.434 1 96.88 84 PRO A N 1
ATOM 683 C CA . PRO A 1 84 ? -3.934 -14.086 -0.635 1 96.88 84 PRO A CA 1
ATOM 684 C C . PRO A 1 84 ? -3.398 -14.82 -1.864 1 96.88 84 PRO A C 1
ATOM 686 O O . PRO A 1 84 ? -2.256 -14.594 -2.27 1 96.88 84 PRO A O 1
ATOM 689 N N . VAL A 1 85 ? -4.246 -15.68 -2.436 1 97.75 85 VAL A N 1
ATOM 690 C CA . VAL A 1 85 ? -3.916 -16.391 -3.666 1 97.75 85 VAL A CA 1
ATOM 691 C C . VAL A 1 85 ? -5.102 -16.328 -4.629 1 97.75 85 VAL A C 1
ATOM 693 O O . VAL A 1 85 ? -6.246 -16.156 -4.203 1 97.75 85 VAL A O 1
ATOM 696 N N . LEU A 1 86 ? -4.777 -16.375 -5.859 1 97.31 86 LEU A N 1
ATOM 697 C CA . LEU A 1 86 ? -5.781 -16.422 -6.914 1 97.31 86 LEU A CA 1
ATOM 698 C C . LEU A 1 86 ? -5.785 -17.781 -7.605 1 97.31 86 LEU A C 1
ATOM 700 O O . LEU A 1 86 ? -4.742 -18.25 -8.07 1 97.31 86 LEU A O 1
ATOM 704 N N . LYS A 1 87 ? -6.973 -18.406 -7.621 1 97.56 87 LYS A N 1
ATOM 705 C CA . LYS A 1 87 ? -7.105 -19.703 -8.273 1 97.56 87 LYS A CA 1
ATOM 706 C C . LYS A 1 87 ? -7.129 -19.562 -9.789 1 97.56 87 LYS A C 1
ATOM 708 O O . LYS A 1 87 ? -8.18 -19.734 -10.422 1 97.56 87 LYS A O 1
ATOM 713 N N . VAL A 1 88 ? -6.004 -19.375 -10.367 1 96.06 88 VAL A N 1
ATOM 714 C CA . VAL A 1 88 ? -5.773 -19.281 -11.805 1 96.06 88 VAL A CA 1
ATOM 715 C C . VAL A 1 88 ? -4.426 -19.922 -12.156 1 96.06 88 VAL A C 1
ATOM 717 O O . VAL A 1 88 ? -3.555 -20.047 -11.297 1 96.06 88 VAL A O 1
ATOM 720 N N . ALA A 1 89 ? -4.242 -20.297 -13.398 1 94.5 89 ALA A N 1
ATOM 721 C CA . ALA A 1 89 ? -3.023 -20.969 -13.836 1 94.5 89 ALA A CA 1
ATOM 722 C C . ALA A 1 89 ? -1.865 -19.984 -13.969 1 94.5 89 ALA A C 1
ATOM 724 O O . ALA A 1 89 ? -0.701 -20.359 -13.805 1 94.5 89 ALA A O 1
ATOM 725 N N . ARG A 1 90 ? -2.213 -18.766 -14.359 1 93.56 90 ARG A N 1
ATOM 726 C CA . ARG A 1 90 ? -1.209 -17.719 -14.562 1 93.56 90 ARG A CA 1
ATOM 727 C C . ARG A 1 90 ? -1.832 -16.344 -14.477 1 93.56 90 ARG A C 1
ATOM 729 O O . ARG A 1 90 ? -3.055 -16.188 -14.555 1 93.56 90 ARG A O 1
ATOM 736 N N . LEU A 1 91 ? -0.928 -15.406 -14.227 1 95.31 91 LEU A N 1
ATOM 737 C CA . LEU A 1 91 ? -1.392 -14.023 -14.242 1 95.31 91 LEU A CA 1
ATOM 738 C C . LEU A 1 91 ? -1.328 -13.445 -15.656 1 95.31 91 LEU A C 1
ATOM 740 O O . LEU A 1 91 ? -0.307 -13.57 -16.344 1 95.31 91 LEU A O 1
ATOM 744 N N . GLU A 1 92 ? -2.43 -12.852 -16.031 1 94.38 92 GLU A N 1
ATOM 745 C CA . GLU A 1 92 ? -2.457 -12.18 -17.328 1 94.38 92 GLU A CA 1
ATOM 746 C C . GLU A 1 92 ? -1.909 -10.758 -17.219 1 94.38 92 GLU A C 1
ATOM 748 O O . GLU A 1 92 ? -2.225 -10.031 -16.266 1 94.38 92 GLU A O 1
ATOM 753 N N . LEU A 1 93 ? -1.151 -10.352 -18.234 1 95.19 93 LEU A N 1
ATOM 754 C CA . LEU A 1 93 ? -0.601 -9 -18.203 1 95.19 93 LEU A CA 1
ATOM 755 C C . LEU A 1 93 ? -1.709 -7.957 -18.328 1 95.19 93 LEU A C 1
ATOM 757 O O . LEU A 1 93 ? -1.549 -6.82 -17.875 1 95.19 93 LEU A O 1
ATOM 761 N N . ALA A 1 94 ? -2.795 -8.398 -18.891 1 92.88 94 ALA A N 1
ATOM 762 C CA . ALA A 1 94 ? -3.93 -7.496 -19.062 1 92.88 94 ALA A CA 1
ATOM 763 C C . ALA A 1 94 ? -4.508 -7.086 -17.719 1 92.88 94 ALA A C 1
ATOM 765 O O . ALA A 1 94 ? -5.23 -6.09 -17.609 1 92.88 94 ALA A O 1
ATOM 766 N N . TRP A 1 95 ? -4.219 -7.805 -16.641 1 93.81 95 TRP A N 1
ATOM 767 C CA . TRP A 1 95 ? -4.719 -7.48 -15.312 1 93.81 95 TRP A CA 1
ATOM 768 C C . TRP A 1 95 ? -3.844 -6.426 -14.641 1 93.81 95 TRP A C 1
ATOM 770 O O . TRP A 1 95 ? -4.223 -5.852 -13.617 1 93.81 95 TRP A O 1
ATOM 780 N N . VAL A 1 96 ? -2.686 -6.176 -15.211 1 95.25 96 VAL A N 1
ATOM 781 C CA . VAL A 1 96 ? -1.753 -5.238 -14.594 1 95.25 96 VAL A CA 1
ATOM 782 C C . VAL A 1 96 ? -2.15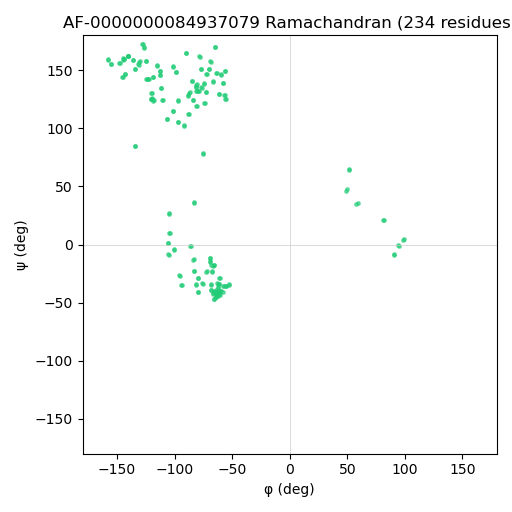 -3.807 -14.938 1 95.25 96 VAL A C 1
ATOM 784 O O . VAL A 1 96 ? -2.131 -3.418 -16.109 1 95.25 96 VAL A O 1
ATOM 787 N N . ARG A 1 97 ? -2.438 -3.086 -13.938 1 93.31 97 ARG A N 1
ATOM 788 C CA . ARG A 1 97 ? -2.885 -1.708 -14.109 1 93.31 97 ARG A CA 1
ATOM 789 C C . ARG A 1 97 ? -1.713 -0.737 -14.016 1 93.31 97 ARG A C 1
ATOM 791 O O . ARG A 1 97 ? -1.736 0.333 -14.633 1 93.31 97 ARG A O 1
ATOM 798 N N . ALA A 1 98 ? -0.798 -1.016 -13.219 1 93.62 98 ALA A N 1
ATOM 799 C CA . ALA A 1 98 ? 0.356 -0.149 -12.984 1 93.62 98 ALA A CA 1
ATOM 800 C C . ALA A 1 98 ? 1.554 -0.952 -12.484 1 93.62 98 ALA A C 1
ATOM 802 O O . ALA A 1 98 ? 1.393 -2.053 -11.961 1 93.62 98 ALA A O 1
ATOM 803 N N . VAL A 1 99 ? 2.709 -0.357 -12.758 1 97 99 VAL A N 1
ATOM 804 C CA . VAL A 1 99 ? 3.965 -0.965 -12.32 1 97 99 VAL A CA 1
ATOM 805 C C . VAL A 1 99 ? 4.707 -0.013 -11.391 1 97 99 VAL A C 1
ATOM 807 O O . VAL A 1 99 ? 4.957 1.142 -11.742 1 97 99 VAL A O 1
ATOM 810 N N . HIS A 1 100 ? 5.047 -0.569 -10.172 1 97 100 HIS A N 1
ATOM 811 C CA . HIS A 1 100 ? 5.727 0.249 -9.172 1 97 100 HIS A CA 1
ATOM 812 C C . HIS A 1 100 ? 7.082 -0.342 -8.805 1 97 100 HIS A C 1
ATOM 814 O O . HIS A 1 100 ? 7.18 -1.528 -8.484 1 97 100 HIS A O 1
ATOM 820 N N . PRO A 1 101 ? 8.125 0.494 -8.836 1 97.44 101 PRO A N 1
ATOM 821 C CA . PRO A 1 101 ? 9.367 -0.006 -8.242 1 97.44 101 PRO A CA 1
ATOM 822 C C . PRO A 1 101 ? 9.25 -0.209 -6.73 1 97.44 101 PRO A C 1
ATOM 824 O O . PRO A 1 101 ? 8.523 0.526 -6.055 1 97.44 101 PRO A O 1
ATOM 827 N N . LEU A 1 102 ? 9.828 -1.263 -6.266 1 97.69 102 LEU A N 1
ATOM 828 C CA . LEU A 1 102 ? 10.023 -1.439 -4.832 1 97.69 102 LEU A CA 1
ATOM 829 C C . LEU A 1 102 ? 11.43 -1.013 -4.418 1 97.69 102 LEU A C 1
ATOM 831 O O . LEU A 1 102 ? 12.398 -1.74 -4.648 1 97.69 102 LEU A O 1
ATOM 835 N N . MET A 1 103 ? 11.453 0.094 -3.807 1 94.38 103 MET A N 1
ATOM 836 C CA . MET A 1 103 ? 12.727 0.723 -3.48 1 94.38 103 MET A CA 1
ATOM 837 C C . MET A 1 103 ? 13.297 0.155 -2.186 1 94.38 103 MET A C 1
ATOM 839 O O . MET A 1 103 ? 12.688 0.283 -1.123 1 94.38 103 MET A O 1
ATOM 843 N N . ALA A 1 104 ? 14.539 -0.351 -2.307 1 95.25 104 ALA A N 1
ATOM 844 C CA . ALA A 1 104 ? 15.164 -0.984 -1.149 1 95.25 104 ALA A CA 1
ATOM 845 C C . ALA A 1 104 ? 15.758 0.059 -0.206 1 95.25 104 ALA A C 1
ATOM 847 O O . ALA A 1 104 ? 16.359 1.043 -0.653 1 95.25 104 ALA A O 1
ATOM 848 N N . GLU A 1 105 ? 15.422 -0.155 1.002 1 90.69 105 GLU A N 1
ATOM 849 C CA . GLU A 1 105 ? 16.078 0.574 2.086 1 90.69 105 GLU A CA 1
ATOM 850 C C . GLU A 1 105 ? 16.875 -0.365 2.977 1 90.69 105 GLU A C 1
ATOM 852 O O . GLU A 1 105 ? 16.547 -1.542 3.115 1 90.69 105 GLU A O 1
ATOM 857 N N . ALA A 1 106 ? 17.953 0.265 3.629 1 91.38 106 ALA A N 1
ATOM 858 C CA . ALA A 1 106 ? 18.781 -0.507 4.551 1 91.38 106 ALA A CA 1
ATOM 859 C C . ALA A 1 106 ? 19.234 -1.824 3.918 1 91.38 106 ALA A C 1
ATOM 861 O O . ALA A 1 106 ? 19.094 -2.887 4.531 1 91.38 106 ALA A O 1
ATOM 862 N N . ARG A 1 107 ? 19.719 -1.736 2.717 1 90.31 107 ARG A N 1
ATOM 863 C CA . ARG A 1 107 ? 20.297 -2.846 1.961 1 90.31 107 ARG A CA 1
ATOM 864 C C . ARG A 1 107 ? 19.297 -3.984 1.815 1 90.31 107 ARG A C 1
ATOM 866 O O . ARG A 1 107 ? 19.641 -5.152 2.025 1 90.31 107 ARG A O 1
ATOM 873 N N . GLY A 1 108 ? 18.094 -3.697 1.691 1 89.31 108 GLY A N 1
ATOM 874 C CA . GLY A 1 108 ? 17.078 -4.695 1.402 1 89.31 108 GLY A CA 1
ATOM 875 C C . GLY A 1 108 ? 16.312 -5.137 2.633 1 89.31 108 GLY A C 1
ATOM 876 O O . GLY A 1 108 ? 15.406 -5.973 2.539 1 89.31 108 GLY A O 1
ATOM 877 N N . ALA A 1 109 ? 16.562 -4.555 3.73 1 92.69 109 ALA A N 1
ATOM 878 C CA . ALA A 1 109 ? 15.836 -4.902 4.949 1 92.69 109 ALA A CA 1
ATOM 879 C C . ALA A 1 109 ? 14.398 -4.387 4.898 1 92.69 109 ALA A C 1
ATOM 881 O O . ALA A 1 109 ? 13.523 -4.895 5.605 1 92.69 109 ALA A O 1
ATOM 882 N N . ARG A 1 110 ? 14.258 -3.381 4.07 1 93.06 110 ARG A N 1
ATOM 883 C CA . ARG A 1 110 ? 12.953 -2.771 3.863 1 93.06 110 ARG A CA 1
ATOM 884 C C . ARG A 1 110 ? 12.789 -2.299 2.424 1 93.06 110 ARG A C 1
ATOM 886 O O . ARG A 1 110 ? 13.758 -1.866 1.795 1 93.06 110 ARG A O 1
ATOM 893 N N . TYR A 1 111 ? 11.555 -2.439 1.951 1 95.69 111 TYR A N 1
ATOM 894 C CA . TYR A 1 111 ? 11.211 -1.937 0.625 1 95.69 111 TYR A CA 1
ATOM 895 C C . TYR A 1 111 ? 10.031 -0.976 0.691 1 95.69 111 TYR A C 1
ATOM 897 O O . TYR A 1 111 ? 9.078 -1.202 1.444 1 95.69 111 TYR A O 1
ATOM 905 N N . ARG A 1 112 ? 10.148 0.039 -0.159 1 93.31 112 ARG A N 1
ATOM 906 C CA . ARG A 1 112 ? 9.07 1.011 -0.261 1 93.31 112 ARG A CA 1
ATOM 907 C C . ARG A 1 112 ? 8.484 1.033 -1.67 1 93.31 112 ARG A C 1
ATOM 909 O O . ARG A 1 112 ? 9.219 0.941 -2.654 1 93.31 112 ARG A O 1
ATOM 916 N N . LEU A 1 113 ? 7.145 1.24 -1.648 1 95.12 113 LEU A N 1
ATOM 917 C CA . LEU A 1 113 ? 6.438 1.312 -2.922 1 95.12 113 LEU A CA 1
ATOM 918 C C . LEU A 1 113 ? 6.719 2.633 -3.627 1 95.12 113 LEU A C 1
ATOM 920 O O . LEU A 1 113 ? 6.477 3.705 -3.07 1 95.12 113 LEU A O 1
ATOM 924 N N . GLY A 1 114 ? 7.242 2.545 -4.801 1 93.5 114 GLY A N 1
ATOM 925 C CA . GLY A 1 114 ? 7.535 3.734 -5.586 1 93.5 114 GLY A CA 1
ATOM 926 C C . GLY A 1 114 ? 6.379 4.164 -6.469 1 93.5 114 GLY A C 1
ATOM 927 O O . GLY A 1 114 ? 5.438 3.395 -6.688 1 93.5 114 GLY A O 1
ATOM 928 N N . SER A 1 115 ? 6.449 5.375 -6.969 1 89.38 115 SER A N 1
ATOM 929 C CA . SER A 1 115 ? 5.465 5.863 -7.93 1 89.38 115 SER A CA 1
ATOM 930 C C . SER A 1 115 ? 5.449 5.004 -9.188 1 89.38 115 SER A C 1
ATOM 932 O O . SER A 1 115 ? 6.488 4.492 -9.617 1 89.38 115 SER A O 1
ATOM 934 N N . ALA A 1 116 ? 4.227 4.914 -9.711 1 90.12 116 ALA A N 1
ATOM 935 C CA . ALA A 1 116 ? 4.031 4.055 -10.875 1 90.12 116 ALA A CA 1
ATOM 936 C C . ALA A 1 116 ? 4.934 4.488 -12.031 1 90.12 116 ALA A C 1
ATOM 938 O O . ALA A 1 116 ? 5.105 5.684 -12.273 1 90.12 116 ALA A O 1
ATOM 939 N N . GLU A 1 117 ? 5.445 3.486 -12.648 1 86.81 117 GLU A N 1
ATOM 940 C CA . GLU A 1 117 ? 6.172 3.705 -13.891 1 86.81 117 GLU A CA 1
ATOM 941 C C . GLU A 1 117 ? 5.316 3.342 -15.102 1 86.81 117 GLU A C 1
ATOM 943 O O . GLU A 1 117 ? 4.336 2.607 -14.977 1 86.81 117 GLU A O 1
ATOM 948 N N . PRO A 1 118 ? 5.605 3.977 -16.266 1 74.94 118 PRO A N 1
ATOM 949 C CA . PRO A 1 118 ? 4.867 3.617 -17.469 1 74.94 118 PRO A CA 1
ATOM 950 C C . PRO A 1 118 ? 4.977 2.131 -17.812 1 74.94 118 PRO A C 1
ATOM 952 O O . PRO A 1 118 ? 6.031 1.524 -17.609 1 74.94 118 PRO A O 1
ATOM 955 N N . VAL A 1 119 ? 3.801 1.391 -18.047 1 71.06 119 VAL A N 1
ATOM 956 C CA . VAL A 1 119 ? 3.746 -0.016 -18.422 1 71.06 119 VAL A CA 1
ATOM 957 C C . VAL A 1 119 ? 4.191 -0.174 -19.875 1 71.06 119 VAL A C 1
ATOM 959 O O . VAL A 1 119 ? 3.828 0.635 -20.734 1 71.06 119 VAL A O 1
ATOM 962 N N . MET B 1 1 ? 9.859 8.273 -7.145 1 85 1 MET B N 1
ATOM 963 C CA . MET B 1 1 ? 9.57 8.703 -5.781 1 85 1 MET B CA 1
ATOM 964 C C . MET B 1 1 ? 8.633 7.727 -5.086 1 85 1 MET B C 1
ATOM 966 O O . MET B 1 1 ? 7.93 6.953 -5.742 1 85 1 MET B O 1
ATOM 970 N N . VAL B 1 2 ? 8.617 7.707 -3.777 1 90.19 2 VAL B N 1
ATOM 971 C CA . VAL B 1 2 ? 7.766 6.828 -2.979 1 90.19 2 VAL B CA 1
ATOM 972 C C . VAL B 1 2 ? 6.316 7.309 -3.047 1 90.19 2 VAL B C 1
ATOM 974 O O . VAL B 1 2 ? 6.059 8.508 -3.156 1 90.19 2 VAL B O 1
ATOM 977 N N . VAL B 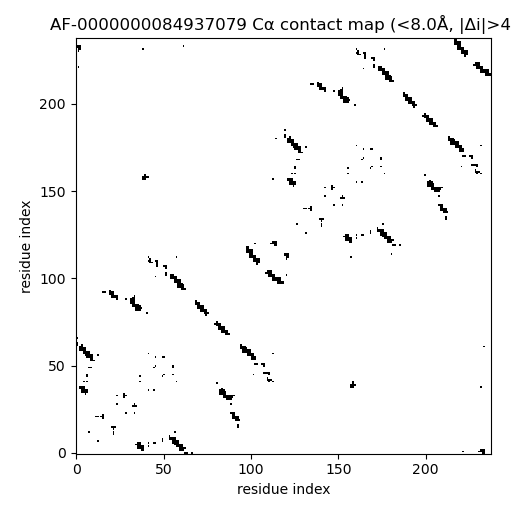1 3 ? 5.488 6.363 -3.002 1 93.19 3 VAL B N 1
ATOM 978 C CA . VAL B 1 3 ? 4.07 6.703 -2.982 1 93.19 3 VAL B CA 1
ATOM 979 C C . VAL B 1 3 ? 3.648 7.078 -1.564 1 93.19 3 VAL B C 1
ATOM 981 O O . VAL B 1 3 ? 4.012 6.398 -0.602 1 93.19 3 VAL B O 1
ATOM 984 N N . PHE B 1 4 ? 2.859 8.195 -1.473 1 96.5 4 PHE B N 1
ATOM 985 C CA . PHE B 1 4 ? 2.303 8.602 -0.187 1 96.5 4 PHE B CA 1
ATOM 986 C C . PHE B 1 4 ? 0.788 8.742 -0.272 1 96.5 4 PHE B C 1
ATOM 988 O O . PHE B 1 4 ? 0.24 8.961 -1.354 1 96.5 4 PHE B O 1
ATOM 995 N N . TYR B 1 5 ? 0.218 8.641 0.908 1 97.38 5 TYR B N 1
ATOM 996 C CA . TYR B 1 5 ? -1.229 8.773 1.024 1 97.38 5 TYR B CA 1
ATOM 997 C C . TYR B 1 5 ? -1.6 9.742 2.145 1 97.38 5 TYR B C 1
ATOM 999 O O . TYR B 1 5 ? -0.833 9.922 3.092 1 97.38 5 TYR B O 1
ATOM 1007 N N . ARG B 1 6 ? -2.748 10.297 2.02 1 97.88 6 ARG B N 1
ATOM 1008 C CA . ARG B 1 6 ? -3.41 11.008 3.109 1 97.88 6 ARG B CA 1
ATOM 1009 C C . ARG B 1 6 ? -4.738 10.344 3.465 1 97.88 6 ARG B C 1
ATOM 1011 O O . ARG B 1 6 ? -5.59 10.141 2.596 1 97.88 6 ARG B O 1
ATOM 1018 N N . VAL B 1 7 ? -4.848 9.984 4.73 1 98.19 7 VAL B N 1
ATOM 1019 C CA . VAL B 1 7 ? -6.094 9.391 5.195 1 98.19 7 VAL B CA 1
ATOM 1020 C C . VAL B 1 7 ? -7.055 10.484 5.648 1 98.19 7 VAL B C 1
ATOM 1022 O O . VAL B 1 7 ? -6.684 11.367 6.426 1 98.19 7 VAL B O 1
ATOM 1025 N N . VAL B 1 8 ? -8.242 10.438 5.133 1 98.06 8 VAL B N 1
ATOM 1026 C CA . VAL B 1 8 ? -9.273 11.398 5.504 1 98.06 8 VAL B CA 1
ATOM 1027 C C . VAL B 1 8 ? -10.625 10.688 5.617 1 98.06 8 VAL B C 1
ATOM 1029 O O . VAL B 1 8 ? -10.797 9.586 5.09 1 98.06 8 VAL B O 1
ATOM 1032 N N . THR B 1 9 ? -11.57 11.359 6.309 1 97.88 9 THR B N 1
ATOM 1033 C CA . THR B 1 9 ? -12.953 10.891 6.277 1 97.88 9 THR B CA 1
ATOM 1034 C C . THR B 1 9 ? -13.633 11.305 4.98 1 97.88 9 THR B C 1
ATOM 1036 O O . THR B 1 9 ? -13.18 12.227 4.297 1 97.88 9 THR B O 1
ATOM 1039 N N . ARG B 1 10 ? -14.695 10.648 4.715 1 97.38 10 ARG B N 1
ATOM 1040 C CA . ARG B 1 10 ? -15.484 11.008 3.539 1 97.38 10 ARG B CA 1
ATOM 1041 C C . ARG B 1 10 ? -15.969 12.453 3.625 1 97.38 10 ARG B C 1
ATOM 1043 O O . ARG B 1 10 ? -15.93 13.18 2.633 1 97.38 10 ARG B O 1
ATOM 1050 N N . GLN B 1 11 ? -16.344 12.797 4.789 1 97.19 11 GLN B N 1
ATOM 1051 C CA . GLN B 1 11 ? -16.828 14.156 4.992 1 97.19 11 GLN B CA 1
ATOM 1052 C C . GLN B 1 11 ? -15.719 15.18 4.734 1 97.19 11 GLN B C 1
ATOM 1054 O O . GLN B 1 11 ? -15.938 16.188 4.062 1 97.19 11 GLN B O 1
ATOM 1059 N N . ALA B 1 12 ? -14.586 14.922 5.242 1 96.75 12 ALA 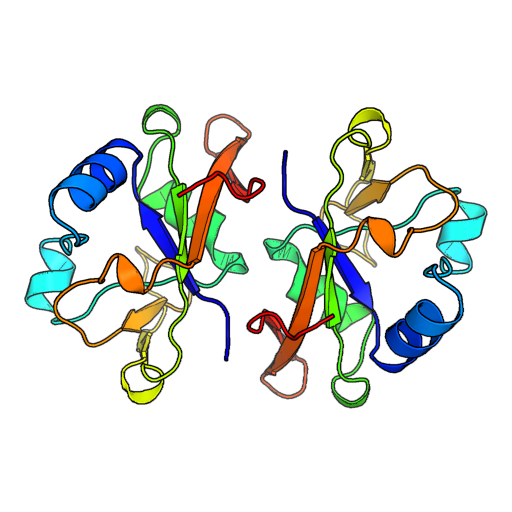B N 1
ATOM 1060 C CA . ALA B 1 12 ? -13.461 15.836 5.035 1 96.75 12 ALA B CA 1
ATOM 1061 C C . ALA B 1 12 ? -13.102 15.938 3.555 1 96.75 12 ALA B C 1
ATOM 1063 O O . ALA B 1 12 ? -12.766 17.016 3.062 1 96.75 12 ALA B O 1
ATOM 1064 N N . TRP B 1 13 ? -13.203 14.844 2.848 1 96.94 13 TRP B N 1
ATOM 1065 C CA . TRP B 1 13 ? -12.906 14.82 1.419 1 96.94 13 TRP B CA 1
ATOM 1066 C C . TRP B 1 13 ? -13.93 15.641 0.64 1 96.94 13 TRP B C 1
ATOM 1068 O O . TRP B 1 13 ? -13.562 16.422 -0.242 1 96.94 13 TRP B O 1
ATOM 1078 N N . GLN B 1 14 ? -15.141 15.492 1.013 1 96 14 GLN B N 1
ATOM 1079 C CA . GLN B 1 14 ? -16.203 16.25 0.352 1 96 14 GLN B CA 1
ATOM 1080 C C . GLN B 1 14 ? -16.016 17.75 0.549 1 96 14 GLN B C 1
ATOM 1082 O O . GLN B 1 14 ? -16.172 18.531 -0.392 1 96 14 GLN B O 1
ATOM 1087 N N . ARG B 1 15 ? -15.648 18.062 1.748 1 95.69 15 ARG B N 1
ATOM 1088 C CA . ARG B 1 15 ? -15.375 19.469 2.033 1 95.69 15 ARG B CA 1
ATOM 1089 C C . ARG B 1 15 ? -14.188 19.969 1.228 1 95.69 15 ARG B C 1
ATOM 1091 O O . ARG B 1 15 ? -14.211 21.078 0.686 1 95.69 15 ARG B O 1
ATOM 1098 N N . ALA B 1 16 ? -13.18 19.172 1.134 1 96 16 ALA B N 1
ATOM 1099 C CA . ALA B 1 16 ? -11.977 19.547 0.387 1 96 16 ALA B CA 1
ATOM 1100 C C . ALA B 1 16 ? -12.289 19.719 -1.096 1 96 16 ALA B C 1
ATOM 1102 O O . ALA B 1 16 ? -11.727 20.609 -1.747 1 96 16 ALA B O 1
ATOM 1103 N N . GLN B 1 17 ? -13.117 18.891 -1.639 1 95 17 GLN B N 1
ATOM 1104 C CA . GLN B 1 17 ? -13.477 18.969 -3.051 1 95 17 GLN B CA 1
ATOM 1105 C C . GLN B 1 17 ? -14.156 20.297 -3.367 1 95 17 GLN B C 1
ATOM 1107 O O . GLN B 1 17 ? -13.984 20.844 -4.457 1 95 17 GLN B O 1
ATOM 1112 N N . ARG B 1 18 ? -14.82 20.844 -2.352 1 93.75 18 ARG B N 1
ATOM 1113 C CA . ARG B 1 18 ? -15.5 22.125 -2.523 1 93.75 18 ARG B CA 1
ATOM 1114 C C . ARG B 1 18 ? -14.523 23.281 -2.391 1 93.75 18 ARG B C 1
ATOM 1116 O O . ARG B 1 18 ? -14.594 24.25 -3.146 1 93.75 18 ARG B O 1
ATOM 1123 N N . SER B 1 19 ? -13.539 23.172 -1.551 1 92.25 19 SER B N 1
ATOM 1124 C CA . SER B 1 19 ? -12.625 24.266 -1.241 1 92.25 19 SER B CA 1
ATOM 1125 C C . SER B 1 19 ? -11.359 24.188 -2.088 1 92.25 19 SER B C 1
ATOM 1127 O O . SER B 1 19 ? -10.633 25.172 -2.219 1 92.25 19 SER B O 1
ATOM 1129 N N . GLY B 1 20 ? -11 22.984 -2.506 1 93.25 20 GLY B N 1
ATOM 1130 C CA . GLY B 1 20 ? -9.812 22.797 -3.318 1 93.25 20 GLY B CA 1
ATOM 1131 C C . GLY B 1 20 ? -8.578 22.438 -2.504 1 93.25 20 GLY B C 1
ATOM 1132 O O . GLY B 1 20 ? -7.484 22.312 -3.049 1 93.25 20 GLY B O 1
ATOM 1133 N N . TYR B 1 21 ? -8.828 22.391 -1.251 1 93.19 21 TYR B N 1
ATOM 1134 C CA . TYR B 1 21 ? -7.699 22.031 -0.399 1 93.19 21 TYR B CA 1
ATOM 1135 C C . TYR B 1 21 ? -8.172 21.25 0.828 1 93.19 21 TYR B C 1
ATOM 1137 O O . TYR B 1 21 ? -9.352 21.312 1.187 1 93.19 21 TYR B O 1
ATOM 1145 N N . LEU B 1 22 ? -7.266 20.469 1.396 1 95.31 22 LEU B N 1
ATOM 1146 C CA . LEU B 1 22 ? -7.508 19.797 2.666 1 95.31 22 LEU B CA 1
ATOM 1147 C C . LEU B 1 22 ? -6.918 20.594 3.826 1 95.31 22 LEU B C 1
ATOM 1149 O O . LEU B 1 22 ? -5.711 20.828 3.871 1 95.31 22 LEU B O 1
ATOM 1153 N N . LEU B 1 23 ? -7.711 20.906 4.758 1 89.81 23 LEU B N 1
ATOM 1154 C CA . LEU B 1 23 ? -7.254 21.656 5.918 1 89.81 23 LEU B CA 1
ATOM 1155 C C . LEU B 1 23 ? -6.48 20.766 6.879 1 89.81 23 LEU B C 1
ATOM 1157 O O . LEU B 1 23 ? -6.875 19.625 7.117 1 89.81 23 LEU B O 1
ATOM 1161 N N . PRO B 1 24 ? -5.371 21.328 7.316 1 94.44 24 PRO B N 1
ATOM 1162 C CA . PRO B 1 24 ? -4.652 20.578 8.344 1 94.44 24 PRO B CA 1
ATOM 1163 C C . PRO B 1 24 ? -5.391 20.547 9.68 1 94.44 24 PRO B C 1
ATOM 1165 O O . PRO B 1 24 ? -6.316 21.328 9.898 1 94.44 24 PRO B O 1
ATOM 1168 N N . SER B 1 25 ? -5.035 19.516 10.484 1 92.88 25 SER B N 1
ATOM 1169 C CA . SER B 1 25 ? -5.516 19.547 11.867 1 92.88 25 SER B CA 1
ATOM 1170 C C . SER B 1 25 ? -4.922 20.719 12.641 1 92.88 25 SER B C 1
ATOM 1172 O O . SER B 1 25 ? -4.004 21.375 12.156 1 92.88 25 SER B O 1
ATOM 1174 N N . ALA B 1 26 ? -5.461 20.938 13.844 1 93.69 26 ALA B N 1
ATOM 1175 C CA . ALA B 1 26 ? -4.906 21.969 14.711 1 93.69 26 ALA B CA 1
ATOM 1176 C C . ALA B 1 26 ? -3.447 21.688 15.047 1 93.69 26 ALA B C 1
ATOM 1178 O O . ALA B 1 26 ? -2.609 22.594 15.039 1 93.69 26 ALA B O 1
ATOM 1179 N N . GLU B 1 27 ? -3.146 20.438 15.281 1 92.69 27 GLU B N 1
ATOM 1180 C CA . GLU B 1 27 ? -1.784 20.016 15.578 1 92.69 27 GLU B CA 1
ATOM 1181 C C . GLU B 1 27 ? -0.854 20.25 14.398 1 92.69 27 GLU B C 1
ATOM 1183 O O . GLU B 1 27 ? 0.262 20.75 14.57 1 92.69 27 GLU B O 1
ATOM 1188 N N . GLU B 1 28 ? -1.305 19.984 13.266 1 95.44 28 GLU B N 1
ATOM 1189 C CA . GLU B 1 28 ? -0.517 20.188 12.047 1 95.44 28 GLU B CA 1
ATOM 1190 C C . GLU B 1 28 ? -0.289 21.672 11.766 1 95.44 28 GLU B C 1
ATOM 1192 O O . GLU B 1 28 ? 0.806 22.062 11.359 1 95.44 28 GLU B O 1
ATOM 1197 N N . ARG B 1 29 ? -1.302 22.422 12.008 1 95.31 29 ARG B N 1
ATOM 1198 C CA . ARG B 1 29 ? -1.17 23.875 11.812 1 95.31 29 ARG B CA 1
ATOM 1199 C C . ARG B 1 29 ? -0.083 24.453 12.711 1 95.31 29 ARG B C 1
ATOM 1201 O O . ARG B 1 29 ? 0.732 25.25 12.266 1 95.31 29 ARG B O 1
ATOM 1208 N N . GLN B 1 30 ? -0.07 24.047 13.867 1 95.62 30 GLN B N 1
ATOM 1209 C CA . GLN B 1 30 ? 0.913 24.531 14.828 1 95.62 30 GLN B CA 1
ATOM 1210 C C . GLN B 1 30 ? 2.316 24.047 14.477 1 95.62 30 GLN B C 1
ATOM 1212 O O . GLN B 1 30 ? 3.289 24.797 14.617 1 95.62 30 GLN B O 1
ATOM 1217 N N . ALA B 1 31 ? 2.439 22.891 13.945 1 95.12 31 ALA B N 1
ATOM 1218 C CA . ALA B 1 31 ? 3.723 22.266 13.641 1 95.12 31 ALA B CA 1
ATOM 1219 C C . ALA B 1 31 ? 4.27 22.75 12.305 1 95.12 31 ALA B C 1
ATOM 1221 O O . ALA B 1 31 ? 5.48 22.719 12.07 1 95.12 31 ALA B O 1
ATOM 1222 N N . GLY B 1 32 ? 3.391 23.234 11.438 1 95.56 32 GLY B N 1
ATOM 1223 C CA . GLY B 1 32 ? 3.816 23.75 10.148 1 95.56 32 GLY B CA 1
ATOM 1224 C C . GLY B 1 32 ? 4.051 22.656 9.117 1 95.56 32 GLY B C 1
ATOM 1225 O O . GLY B 1 32 ? 4.875 22.812 8.219 1 95.56 32 GLY B O 1
ATOM 1226 N N . TRP B 1 33 ? 3.449 21.531 9.375 1 97.25 33 TRP B N 1
ATOM 1227 C CA . TRP B 1 33 ? 3.539 20.438 8.414 1 97.25 33 TRP B CA 1
ATOM 1228 C C . TRP B 1 33 ? 2.236 19.641 8.359 1 97.25 33 TRP B C 1
ATOM 1230 O O . TRP B 1 33 ? 1.389 19.781 9.25 1 97.25 33 TRP B O 1
ATOM 1240 N N . VAL B 1 34 ? 2.031 18.875 7.207 1 97.38 34 VAL B N 1
ATOM 1241 C CA . VAL B 1 34 ? 0.905 17.953 7.113 1 97.38 34 VAL B CA 1
ATOM 1242 C C . VAL B 1 34 ? 1.416 16.516 7.082 1 97.38 34 VAL B C 1
ATOM 1244 O O . VAL B 1 34 ? 2.469 16.234 6.504 1 97.38 34 VAL B O 1
ATOM 1247 N N . GLN B 1 35 ? 0.605 15.695 7.684 1 96.75 35 GLN B N 1
ATOM 1248 C CA . GLN B 1 35 ? 0.971 14.281 7.723 1 96.75 35 GLN B CA 1
ATOM 1249 C C . GLN B 1 35 ? 0.625 13.594 6.406 1 96.75 35 GLN B C 1
ATOM 1251 O O . GLN B 1 35 ? -0.437 13.836 5.832 1 96.75 35 GLN B O 1
ATOM 1256 N N . VAL B 1 36 ? 1.538 12.742 5.941 1 97.38 36 VAL B N 1
ATOM 1257 C CA . VAL B 1 36 ? 1.276 11.758 4.895 1 97.38 36 VAL B CA 1
ATOM 1258 C C . VAL B 1 36 ? 1.718 10.375 5.363 1 97.38 36 VAL B C 1
ATOM 1260 O O . VAL B 1 36 ? 2.18 10.211 6.492 1 97.38 36 VAL B O 1
ATOM 1263 N N . ASN B 1 37 ? 1.372 9.383 4.512 1 97.12 37 ASN B N 1
ATOM 1264 C CA . ASN B 1 37 ? 1.565 8.039 5.039 1 97.12 37 ASN B CA 1
ATOM 1265 C C . ASN B 1 37 ? 2.045 7.074 3.957 1 97.12 37 ASN B C 1
ATOM 1267 O O . ASN B 1 37 ? 1.669 7.207 2.791 1 97.12 37 ASN B O 1
ATOM 1271 N N . CYS B 1 38 ? 2.846 6.156 4.422 1 94.62 38 CYS B N 1
ATOM 1272 C CA . CYS B 1 38 ? 3.211 5.035 3.564 1 94.62 38 CYS B CA 1
ATOM 1273 C C . CYS B 1 38 ? 2.074 4.027 3.473 1 94.62 38 CYS B C 1
ATOM 1275 O O . CYS B 1 38 ? 1.271 3.902 4.398 1 94.62 38 CYS B O 1
ATOM 1277 N N . PRO B 1 39 ? 2.021 3.35 2.371 1 94.44 39 PRO B N 1
ATOM 1278 C CA . PRO B 1 39 ? 0.944 2.371 2.211 1 94.44 39 PRO B CA 1
ATOM 1279 C C . PRO B 1 39 ? 0.906 1.345 3.34 1 94.44 39 PRO B C 1
ATOM 1281 O O . PRO B 1 39 ? -0.175 0.937 3.773 1 94.44 39 PRO B O 1
ATOM 1284 N N . GLU B 1 40 ? 2.057 0.907 3.889 1 92 40 GLU B N 1
ATOM 1285 C CA . GLU B 1 40 ? 2.131 -0.152 4.891 1 92 40 GLU B CA 1
ATOM 1286 C C . GLU B 1 40 ? 1.548 0.306 6.223 1 92 40 GLU B C 1
ATOM 1288 O O . GLU B 1 40 ? 1.235 -0.517 7.086 1 92 40 GLU B O 1
ATOM 1293 N N . ASP B 1 41 ? 1.364 1.593 6.355 1 95.5 41 ASP B N 1
ATOM 1294 C CA . ASP B 1 41 ? 0.931 2.141 7.637 1 95.5 41 ASP B CA 1
ATOM 1295 C C . ASP B 1 41 ? -0.538 2.555 7.59 1 95.5 41 ASP B C 1
ATOM 1297 O O . ASP B 1 41 ? -1.085 3.035 8.586 1 95.5 41 ASP B O 1
ATOM 1301 N N . LEU B 1 42 ? -1.208 2.365 6.496 1 96.94 42 LEU B N 1
ATOM 1302 C CA . LEU B 1 42 ? -2.543 2.916 6.285 1 96.94 42 LEU B CA 1
ATOM 1303 C C . LEU B 1 42 ? -3.531 2.35 7.297 1 96.94 42 LEU B C 1
ATOM 1305 O O . LEU B 1 42 ? -4.379 3.078 7.816 1 96.94 42 LEU B O 1
ATOM 1309 N N . SER B 1 43 ? -3.422 1.082 7.566 1 96.31 43 SER B N 1
ATOM 1310 C CA . SER B 1 43 ? -4.363 0.485 8.508 1 96.31 43 SER B CA 1
ATOM 1311 C C . SER B 1 43 ? -4.168 1.048 9.914 1 96.31 43 SER B C 1
ATOM 1313 O O . SER B 1 43 ? -5.141 1.321 10.617 1 96.31 43 SER B O 1
ATOM 1315 N N . LEU B 1 44 ? -2.943 1.238 10.344 1 96.12 44 LEU B N 1
ATOM 1316 C CA . LEU B 1 44 ? -2.646 1.82 11.648 1 96.12 44 LEU B CA 1
ATOM 1317 C C . LEU B 1 44 ? -3.189 3.242 11.75 1 96.12 44 LEU B C 1
ATOM 1319 O O . LEU B 1 44 ? -3.805 3.611 12.75 1 96.12 44 LEU B O 1
ATOM 1323 N N . VAL B 1 45 ? -2.982 4.035 10.68 1 97.38 45 VAL B N 1
ATOM 1324 C CA . VAL B 1 45 ? -3.404 5.434 10.633 1 97.38 45 VAL B CA 1
ATOM 1325 C C . VAL B 1 45 ? -4.93 5.512 10.672 1 97.38 45 VAL B C 1
ATOM 1327 O O . VAL B 1 45 ? -5.496 6.281 11.453 1 97.38 45 VAL B O 1
ATOM 1330 N N . ALA B 1 46 ? -5.531 4.719 9.883 1 97.69 46 ALA B N 1
ATOM 1331 C CA . ALA B 1 46 ? -6.992 4.738 9.805 1 97.69 46 ALA B CA 1
ATOM 1332 C C . ALA B 1 46 ? -7.617 4.332 11.133 1 97.69 46 ALA B C 1
ATOM 1334 O O . ALA B 1 46 ? -8.609 4.922 11.57 1 97.69 46 ALA B O 1
ATOM 1335 N N . ARG B 1 47 ? -7.055 3.309 11.805 1 96.62 47 ARG B N 1
ATOM 1336 C CA . ARG B 1 47 ? -7.555 2.854 13.094 1 96.62 47 ARG B CA 1
ATOM 1337 C C . ARG B 1 47 ? -7.469 3.963 14.141 1 96.62 47 ARG B C 1
ATOM 1339 O O . ARG B 1 47 ? -8.344 4.082 15 1 96.62 47 ARG B O 1
ATOM 1346 N N . ARG B 1 48 ? -6.477 4.75 14.023 1 96.12 48 ARG B N 1
ATOM 1347 C CA . ARG B 1 48 ? -6.254 5.816 14.992 1 96.12 48 ARG B CA 1
ATOM 1348 C C . ARG B 1 48 ? -7.168 7.008 14.711 1 96.12 48 ARG B C 1
ATOM 1350 O O . ARG B 1 48 ? -7.734 7.594 15.641 1 96.12 48 ARG B O 1
ATOM 1357 N N . ASP B 1 49 ? -7.324 7.344 13.438 1 96 49 ASP B N 1
ATOM 1358 C CA . ASP B 1 49 ? -7.828 8.672 13.102 1 96 49 ASP B CA 1
ATOM 1359 C C . ASP B 1 49 ? -9.273 8.602 12.625 1 96 49 ASP B C 1
ATOM 1361 O O . ASP B 1 49 ? -9.922 9.641 12.438 1 96 49 ASP B O 1
ATOM 1365 N N . CYS B 1 50 ? -9.742 7.383 12.438 1 97.5 50 CYS B N 1
ATOM 1366 C CA . CYS B 1 50 ? -11.07 7.277 11.844 1 97.5 50 CYS B CA 1
ATOM 1367 C C . CYS B 1 50 ? -11.875 6.152 12.492 1 97.5 50 CYS B C 1
ATOM 1369 O O . CYS B 1 50 ? -11.312 5.32 13.211 1 97.5 50 CYS B O 1
ATOM 1371 N N . ARG B 1 51 ? -13.188 6.219 12.281 1 97.38 51 ARG B N 1
ATOM 1372 C CA . ARG B 1 51 ? -14.125 5.129 12.531 1 97.38 51 ARG B CA 1
ATOM 1373 C C . ARG B 1 51 ? -14.711 4.602 11.219 1 97.38 51 ARG B C 1
ATOM 1375 O O . ARG B 1 51 ? -14.844 5.344 10.25 1 97.38 51 ARG B O 1
ATOM 1382 N N . PRO B 1 52 ? -15.023 3.285 11.234 1 97.75 52 PRO B N 1
ATOM 1383 C CA . PRO B 1 52 ? -15.562 2.701 10.008 1 97.75 52 PRO B CA 1
ATOM 1384 C C . PRO B 1 52 ? -16.766 3.479 9.461 1 97.75 52 PRO B C 1
ATOM 1386 O O . PRO B 1 52 ? -16.891 3.639 8.242 1 97.75 52 PRO B O 1
ATOM 1389 N N . GLU B 1 53 ? -17.531 4.008 10.328 1 97.88 53 GLU B N 1
ATOM 1390 C CA . GLU B 1 53 ? -18.75 4.703 9.922 1 97.88 53 GLU B CA 1
ATOM 1391 C C . GLU B 1 53 ? -18.422 5.992 9.172 1 97.88 53 GLU B C 1
ATOM 1393 O O . GLU B 1 53 ? -19.281 6.527 8.453 1 97.88 53 GLU B O 1
ATOM 1398 N N . GLN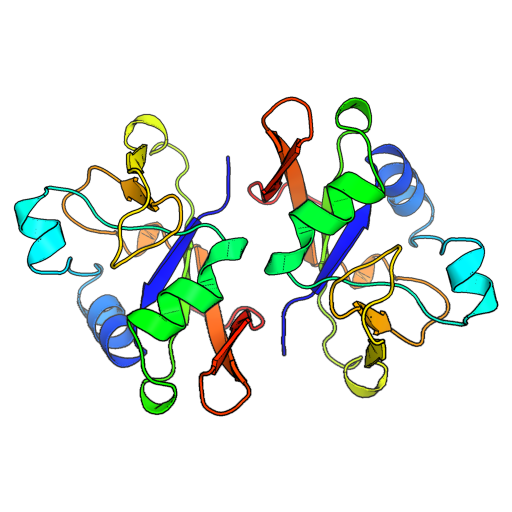 B 1 54 ? -17.25 6.453 9.305 1 98.25 54 GLN B N 1
ATOM 1399 C CA . GLN B 1 54 ? -16.844 7.691 8.656 1 98.25 54 GLN B CA 1
ATOM 1400 C C . GLN B 1 54 ? -16.359 7.43 7.23 1 98.25 54 GLN B C 1
ATOM 1402 O O . GLN B 1 54 ? -16 8.367 6.512 1 98.25 54 GLN B O 1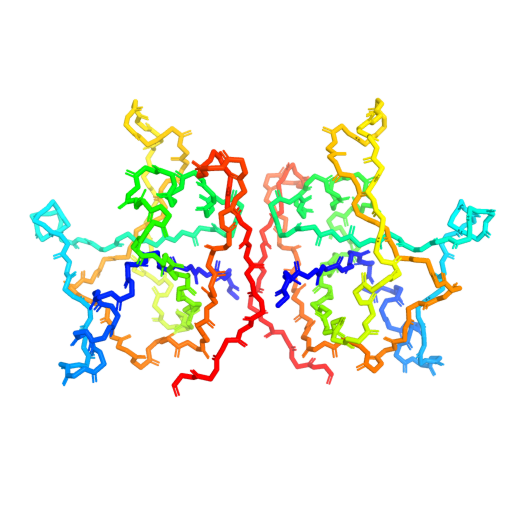
ATOM 1407 N N . GLN B 1 55 ? -16.328 6.184 6.766 1 97.62 55 GLN B N 1
ATOM 1408 C CA . GLN B 1 55 ? -15.961 5.777 5.414 1 97.62 55 GLN B CA 1
ATOM 1409 C C . GLN B 1 55 ? -14.617 6.379 5.016 1 97.62 55 GLN B C 1
ATOM 1411 O O . GLN B 1 55 ? -14.523 7.113 4.027 1 97.62 55 GLN B O 1
ATOM 1416 N N . PRO B 1 56 ? -13.578 5.938 5.75 1 98.31 56 PRO B N 1
ATOM 1417 C CA . PRO B 1 56 ? -12.266 6.547 5.516 1 98.31 56 PRO B CA 1
ATOM 1418 C C . PRO B 1 56 ? -11.734 6.289 4.105 1 98.31 56 PRO B C 1
ATOM 1420 O O . PRO B 1 56 ? -12.023 5.242 3.518 1 98.31 56 PRO B O 1
ATOM 1423 N N . LEU B 1 57 ? -10.969 7.336 3.625 1 98.44 57 LEU B N 1
ATOM 1424 C CA . LEU B 1 57 ? -10.336 7.316 2.312 1 98.44 57 LEU B CA 1
ATOM 1425 C C . LEU B 1 57 ? -8.828 7.512 2.432 1 98.44 57 LEU B C 1
ATOM 1427 O O . LEU B 1 57 ? -8.359 8.227 3.32 1 98.44 57 LEU B O 1
ATOM 1431 N N . ALA B 1 58 ? -8.133 6.789 1.57 1 98.31 58 ALA B N 1
ATOM 1432 C CA . ALA B 1 58 ? -6.723 7.066 1.325 1 98.31 58 ALA B CA 1
ATOM 1433 C C . ALA B 1 58 ? -6.535 7.832 0.018 1 98.31 58 ALA B C 1
ATOM 1435 O O . ALA B 1 58 ? -6.805 7.305 -1.062 1 98.31 58 ALA B O 1
ATOM 1436 N N . LEU B 1 59 ? -6.07 9.047 0.112 1 97.69 59 LEU B N 1
ATOM 1437 C CA . LEU B 1 59 ? -5.75 9.859 -1.057 1 97.69 59 LEU B CA 1
ATOM 1438 C C . LEU B 1 59 ? -4.32 9.617 -1.518 1 97.69 59 LEU B C 1
ATOM 1440 O O . LEU B 1 59 ? -3.369 9.906 -0.789 1 97.69 59 LEU B O 1
ATOM 1444 N N . GLU B 1 60 ? -4.191 9.016 -2.68 1 96.56 60 GLU B N 1
ATOM 1445 C CA . GLU B 1 60 ? -2.869 8.805 -3.26 1 96.56 60 GLU B CA 1
ATOM 1446 C C . GLU B 1 60 ? -2.279 10.117 -3.775 1 96.56 60 GLU B C 1
ATOM 1448 O O . GLU B 1 60 ? -2.924 10.836 -4.543 1 96.56 60 GLU B O 1
ATOM 1453 N N . LEU B 1 61 ? -1.056 10.383 -3.416 1 95.81 61 LEU B N 1
ATOM 1454 C CA . LEU B 1 61 ? -0.486 11.695 -3.697 1 95.81 61 LEU B CA 1
ATOM 1455 C C . LEU B 1 61 ? 0.618 11.602 -4.746 1 95.81 61 LEU B C 1
ATOM 1457 O O . LEU B 1 61 ? 1.41 10.656 -4.73 1 95.81 61 LEU B O 1
ATOM 1461 N N . ASP B 1 62 ? 0.586 12.484 -5.684 1 92.62 62 ASP B N 1
ATOM 1462 C CA . ASP B 1 62 ? 1.728 12.789 -6.543 1 92.62 62 ASP B CA 1
ATOM 1463 C C . ASP B 1 62 ? 2.564 13.922 -5.965 1 92.62 62 ASP B C 1
ATOM 1465 O O . ASP B 1 62 ? 2.205 15.094 -6.102 1 92.62 62 ASP B O 1
ATOM 1469 N N . LEU B 1 63 ? 3.682 13.539 -5.367 1 92.62 63 LEU B N 1
ATOM 1470 C CA . LEU B 1 63 ? 4.488 14.539 -4.684 1 92.62 63 LEU B CA 1
ATOM 1471 C C . LEU B 1 63 ? 5.734 14.883 -5.496 1 92.62 63 LEU B C 1
ATOM 1473 O O . LEU B 1 63 ? 6.773 15.234 -4.93 1 92.62 63 LEU B O 1
ATOM 1477 N N . ALA B 1 64 ? 5.582 14.703 -6.77 1 86.94 64 ALA B N 1
ATOM 1478 C CA . ALA B 1 64 ? 6.68 15.109 -7.641 1 86.94 64 ALA B CA 1
ATOM 1479 C C . ALA B 1 64 ? 7.031 16.578 -7.43 1 86.94 64 ALA B C 1
ATOM 1481 O O . ALA B 1 64 ? 6.156 17.438 -7.473 1 86.94 64 ALA B O 1
ATOM 1482 N N . GLY B 1 65 ? 8.25 16.875 -7.137 1 88.12 65 GLY B N 1
ATOM 1483 C CA . GLY B 1 65 ? 8.695 18.234 -6.945 1 88.12 65 GLY B CA 1
ATOM 1484 C C . GLY B 1 65 ? 8.594 18.703 -5.504 1 88.12 65 GLY B C 1
ATOM 1485 O O . GLY B 1 65 ? 9.039 19.797 -5.172 1 88.12 65 GLY B O 1
ATOM 1486 N N . GLN B 1 66 ? 7.941 17.859 -4.711 1 91 66 GLN B N 1
ATOM 1487 C CA . GLN B 1 66 ? 7.77 18.219 -3.309 1 91 66 GLN B CA 1
ATOM 1488 C C . GLN B 1 66 ? 8.719 17.422 -2.416 1 91 66 GLN B C 1
ATOM 1490 O O . GLN B 1 66 ? 8.625 17.484 -1.189 1 91 66 GLN B O 1
ATOM 1495 N N . GLU B 1 67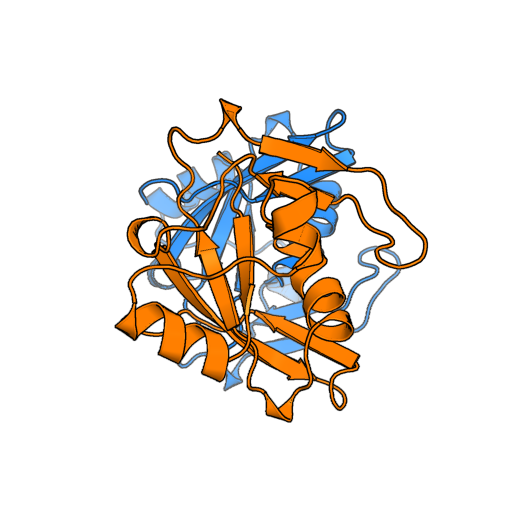 ? 9.617 16.734 -2.988 1 87.62 67 GLU B N 1
ATOM 1496 C CA . GLU B 1 67 ? 10.461 15.789 -2.262 1 87.62 67 GLU B CA 1
ATOM 1497 C C . GLU B 1 67 ? 11.328 16.5 -1.228 1 87.62 67 GLU B C 1
ATOM 1499 O O . GLU B 1 67 ? 11.617 15.945 -0.166 1 87.62 67 GLU B O 1
ATOM 1504 N N . GLY B 1 68 ? 11.688 17.672 -1.563 1 93.38 68 GLY B N 1
ATOM 1505 C CA . GLY B 1 68 ? 12.539 18.438 -0.672 1 93.38 68 GLY B CA 1
ATOM 1506 C C . GLY B 1 68 ? 11.836 18.875 0.594 1 93.38 68 GLY B C 1
ATOM 1507 O O . GLY B 1 68 ? 12.477 19.281 1.562 1 93.38 68 GLY B O 1
ATOM 1508 N N . ARG B 1 69 ? 10.547 18.75 0.658 1 96.31 69 ARG B N 1
ATOM 1509 C CA . ARG B 1 69 ? 9.75 19.219 1.787 1 96.31 69 ARG B CA 1
ATOM 1510 C C . ARG B 1 69 ? 9.391 18.062 2.717 1 96.31 69 ARG B C 1
ATOM 1512 O O . ARG B 1 69 ? 8.781 18.266 3.77 1 96.31 69 ARG B O 1
ATOM 1519 N N . LEU B 1 70 ? 9.773 16.875 2.338 1 96 70 LEU B N 1
ATOM 1520 C CA . LEU B 1 70 ? 9.445 15.688 3.107 1 96 70 LEU B CA 1
ATOM 1521 C C . LEU B 1 70 ? 10.375 15.539 4.305 1 96 70 LEU B C 1
ATOM 1523 O O . LEU B 1 70 ? 11.594 15.68 4.172 1 96 70 LEU B O 1
ATOM 1527 N N . ARG B 1 71 ? 9.828 15.281 5.5 1 96.56 71 ARG B N 1
ATOM 1528 C CA . ARG B 1 71 ? 10.539 14.977 6.734 1 96.56 71 ARG B CA 1
ATOM 1529 C C . ARG B 1 71 ? 9.961 13.734 7.41 1 96.56 71 ARG B C 1
ATOM 1531 O O . ARG B 1 71 ? 8.812 13.367 7.16 1 96.56 71 ARG B O 1
ATOM 1538 N N . TRP B 1 72 ? 10.789 13.125 8.219 1 95.81 72 TRP B N 1
ATOM 1539 C CA . TRP B 1 72 ? 10.383 11.922 8.938 1 95.81 72 TRP B CA 1
ATOM 1540 C C . TRP B 1 72 ? 10.477 12.133 10.445 1 95.81 72 TRP B C 1
ATOM 1542 O O . TRP B 1 72 ? 11.516 12.555 10.953 1 95.81 72 TRP B O 1
ATOM 1552 N N . LEU B 1 73 ? 9.391 11.891 11.062 1 96.31 73 LEU B N 1
ATOM 1553 C CA . LEU B 1 73 ? 9.359 11.961 12.516 1 96.31 73 LEU B CA 1
ATOM 1554 C C . LEU B 1 73 ? 9.484 10.57 13.133 1 96.31 73 LEU B C 1
ATOM 1556 O O . LEU B 1 73 ? 8.93 9.602 12.617 1 96.31 73 LEU B O 1
ATOM 1560 N N . ASP B 1 74 ? 10.109 10.539 14.312 1 95.88 74 ASP B N 1
ATOM 1561 C CA . ASP B 1 74 ? 10.242 9.289 15.047 1 95.88 74 ASP B CA 1
ATOM 1562 C C . ASP B 1 74 ? 8.891 8.828 15.602 1 95.88 74 ASP B C 1
ATOM 1564 O O . ASP B 1 74 ? 8.008 9.656 15.844 1 95.88 74 ASP B O 1
ATOM 1568 N N . PRO B 1 75 ? 8.836 7.449 15.719 1 96 75 PRO B N 1
ATOM 1569 C CA . PRO B 1 75 ? 7.625 6.949 16.359 1 96 75 PRO B CA 1
ATOM 1570 C C . PRO B 1 75 ? 7.402 7.551 17.75 1 96 75 PRO B C 1
ATOM 1572 O O . PRO B 1 75 ? 8.367 7.926 18.422 1 96 75 PRO B O 1
ATOM 1575 N N . SER B 1 76 ? 6.16 7.688 18.125 1 94.69 76 SER B N 1
ATOM 1576 C CA . SER B 1 76 ? 5.719 8.109 19.438 1 94.69 76 SER B CA 1
ATOM 1577 C C . SER B 1 76 ? 4.719 7.117 20.031 1 94.69 76 SER B C 1
ATOM 1579 O O . SER B 1 76 ? 4.246 6.215 19.344 1 94.69 76 SER B O 1
ATOM 1581 N N . PRO B 1 77 ? 4.379 7.219 21.312 1 94.75 77 PRO B N 1
ATOM 1582 C CA . PRO B 1 77 ? 3.359 6.34 21.891 1 94.75 77 PRO B CA 1
ATOM 1583 C C . PRO B 1 77 ? 2.02 6.438 21.156 1 94.75 77 PRO B C 1
ATOM 1585 O O . PRO B 1 77 ? 1.355 5.418 20.938 1 94.75 77 PRO B O 1
ATOM 1588 N N . ALA B 1 78 ? 1.669 7.582 20.703 1 92.81 78 ALA B N 1
ATOM 1589 C CA . ALA B 1 78 ? 0.388 7.801 20.031 1 92.81 78 ALA B CA 1
ATOM 1590 C C . ALA B 1 78 ? 0.441 7.34 18.578 1 92.81 78 ALA B C 1
ATOM 1592 O O . ALA B 1 78 ? -0.583 6.965 18 1 92.81 78 ALA B O 1
ATOM 1593 N N . ARG B 1 79 ? 1.583 7.383 17.984 1 94.81 79 ARG B N 1
ATOM 1594 C CA . ARG B 1 79 ? 1.844 6.977 16.609 1 94.81 79 ARG B CA 1
ATOM 1595 C C . ARG B 1 79 ? 3.1 6.117 16.516 1 94.81 79 ARG B C 1
ATOM 1597 O O . ARG B 1 79 ? 4.18 6.617 16.203 1 94.81 79 ARG B O 1
ATOM 1604 N N . PRO B 1 80 ? 2.922 4.805 16.75 1 94.69 80 PRO B N 1
ATOM 1605 C CA . PRO B 1 80 ? 4.086 3.934 16.922 1 94.69 80 PRO B CA 1
ATOM 1606 C C . PRO B 1 80 ? 4.68 3.461 15.602 1 94.69 80 PRO B C 1
ATOM 1608 O O . PRO B 1 80 ? 5.047 2.291 15.469 1 94.69 80 PRO B O 1
ATOM 1611 N N . TRP B 1 81 ? 4.695 4.258 14.594 1 92.12 81 TRP B N 1
ATOM 1612 C CA . TRP B 1 81 ? 5.359 4.027 13.312 1 92.12 81 TRP B CA 1
ATOM 1613 C C . TRP B 1 81 ? 6.102 5.277 12.852 1 92.12 81 TRP B C 1
ATOM 1615 O O . TRP B 1 81 ? 5.895 6.363 13.398 1 92.12 81 TRP B O 1
ATOM 1625 N N . GLN B 1 82 ? 7.062 5.129 11.992 1 93.5 82 GLN B N 1
ATOM 1626 C CA . GLN B 1 82 ? 7.734 6.289 11.422 1 93.5 82 GLN B CA 1
ATOM 1627 C C . GLN B 1 82 ? 6.758 7.164 10.641 1 93.5 82 GLN B C 1
ATOM 1629 O O . GLN B 1 82 ? 6.008 6.668 9.797 1 93.5 82 GLN B O 1
ATOM 1634 N N . GLN B 1 83 ? 6.793 8.5 10.977 1 96.06 83 GLN B N 1
ATOM 1635 C CA . GLN B 1 83 ? 5.777 9.398 10.438 1 96.06 83 GLN B CA 1
ATOM 1636 C C . GLN B 1 83 ? 6.367 10.305 9.359 1 96.06 83 GLN B C 1
ATOM 1638 O O . GLN B 1 83 ? 7.141 11.211 9.656 1 96.06 83 GLN B O 1
ATOM 1643 N N . PRO B 1 84 ? 6.012 10.062 8.117 1 96.88 84 PRO B N 1
ATOM 1644 C CA . PRO B 1 84 ? 6.348 11.086 7.121 1 96.88 84 PRO B CA 1
ATOM 1645 C C . PRO B 1 84 ? 5.449 12.32 7.215 1 96.88 84 PRO B C 1
ATOM 1647 O O . PRO B 1 84 ? 4.238 12.188 7.402 1 96.88 84 PRO B O 1
ATOM 1650 N N . VAL B 1 85 ? 6.082 13.492 7.078 1 97.75 85 VAL B N 1
ATOM 1651 C CA . VAL B 1 85 ? 5.348 14.75 7.051 1 97.75 85 VAL B CA 1
ATOM 1652 C C . VAL B 1 85 ? 5.859 15.625 5.91 1 97.75 85 VAL B C 1
ATOM 1654 O O . VAL B 1 85 ? 6.992 15.461 5.457 1 97.75 85 VAL B O 1
ATOM 1657 N N . LEU B 1 86 ? 4.992 16.422 5.422 1 97.25 86 LEU B N 1
ATOM 1658 C CA . LEU B 1 86 ? 5.328 17.406 4.387 1 97.25 86 LEU B CA 1
ATOM 1659 C C . LEU B 1 86 ? 5.285 18.828 4.941 1 97.25 86 LEU B C 1
ATOM 1661 O O . LEU B 1 86 ? 4.281 19.234 5.52 1 97.25 86 LEU B O 1
ATOM 1665 N N . LYS B 1 87 ? 6.41 19.531 4.773 1 97.56 87 LYS B N 1
ATOM 1666 C CA . LYS B 1 87 ? 6.484 20.906 5.234 1 97.56 87 LYS B CA 1
ATOM 1667 C C . LYS B 1 87 ? 5.727 21.844 4.297 1 97.56 87 LYS B C 1
ATOM 1669 O O . LYS B 1 87 ? 6.336 22.609 3.549 1 97.56 87 LYS B O 1
ATOM 1674 N N . VAL B 1 88 ? 4.441 21.875 4.406 1 95.94 88 VAL B N 1
ATOM 1675 C CA . VAL B 1 88 ? 3.52 22.734 3.674 1 95.94 88 VAL B CA 1
ATOM 1676 C C . VAL B 1 88 ? 2.348 23.125 4.574 1 95.94 88 VAL B C 1
ATOM 1678 O O . VAL B 1 88 ? 2.064 22.438 5.559 1 95.94 88 VAL B O 1
ATOM 1681 N N . ALA B 1 89 ? 1.676 24.188 4.254 1 94.31 89 ALA B N 1
ATOM 1682 C CA . ALA B 1 89 ? 0.577 24.703 5.074 1 94.31 89 ALA B CA 1
ATOM 1683 C C . ALA B 1 89 ? -0.674 23.844 4.902 1 94.31 89 ALA B C 1
ATOM 1685 O O . ALA B 1 89 ? -1.491 23.734 5.82 1 94.31 89 ALA B O 1
ATOM 1686 N N . ARG B 1 90 ? -0.836 23.328 3.68 1 93.38 90 ARG B N 1
ATOM 1687 C CA . ARG B 1 90 ? -2.004 22.516 3.357 1 93.38 90 ARG B CA 1
ATOM 1688 C C . ARG B 1 90 ? -1.731 21.625 2.152 1 93.38 90 ARG B C 1
ATOM 1690 O O . ARG B 1 90 ? -0.781 21.844 1.402 1 93.38 90 ARG B O 1
ATOM 1697 N N . LEU B 1 91 ? -2.551 20.594 2.105 1 95.19 91 LEU B N 1
ATOM 1698 C CA . LEU B 1 91 ? -2.469 19.75 0.924 1 95.19 91 LEU B CA 1
ATOM 1699 C C . LEU B 1 91 ? -3.348 20.281 -0.198 1 95.19 91 LEU B C 1
ATOM 1701 O O . LEU B 1 91 ? -4.516 20.625 0.027 1 95.19 91 LEU B O 1
ATOM 1705 N N . GLU B 1 92 ? -2.75 20.359 -1.349 1 94.25 92 GLU B N 1
ATOM 1706 C CA . GLU B 1 92 ? -3.518 20.766 -2.521 1 94.25 92 GLU B CA 1
ATOM 1707 C C . GLU B 1 92 ? -4.234 19.578 -3.156 1 94.25 92 GLU B C 1
ATOM 1709 O O . GLU B 1 92 ? -3.656 18.5 -3.287 1 94.25 92 GLU B O 1
ATOM 1714 N N . LEU B 1 93 ? -5.449 19.812 -3.609 1 95.12 93 LEU B N 1
ATOM 1715 C CA . LEU B 1 93 ? -6.199 18.734 -4.242 1 95.12 93 LEU B CA 1
ATOM 1716 C C . LEU B 1 93 ? -5.555 18.328 -5.562 1 95.12 93 LEU B C 1
ATOM 1718 O O . LEU B 1 93 ? -5.711 17.188 -6.008 1 95.12 93 LEU B O 1
ATOM 1722 N N . ALA B 1 94 ? -4.832 19.25 -6.113 1 92.94 94 ALA B N 1
ATOM 1723 C CA . ALA B 1 94 ? -4.16 18.969 -7.379 1 92.94 94 ALA B CA 1
ATOM 1724 C C . ALA B 1 94 ? -3.092 17.891 -7.215 1 92.94 94 ALA B C 1
ATOM 1726 O O . ALA B 1 94 ? -2.658 17.281 -8.195 1 92.94 94 ALA B O 1
ATOM 1727 N N . TRP B 1 95 ? -2.66 17.609 -6.004 1 93.75 95 TRP B N 1
ATOM 1728 C CA . TRP B 1 95 ? -1.65 16.594 -5.75 1 93.75 95 TRP B CA 1
ATOM 1729 C C . TRP B 1 95 ? -2.285 15.211 -5.668 1 93.75 95 TRP B C 1
ATOM 1731 O O . TRP B 1 95 ? -1.584 14.195 -5.691 1 93.75 95 TRP B O 1
ATOM 1741 N N . VAL B 1 96 ? -3.596 15.172 -5.562 1 95.25 96 VAL B N 1
ATOM 1742 C CA . VAL B 1 96 ? -4.277 13.891 -5.402 1 95.25 96 VAL B CA 1
ATOM 1743 C C . VAL B 1 96 ? -4.43 13.211 -6.762 1 95.25 96 VAL B C 1
ATOM 1745 O O . VAL B 1 96 ? -5.109 13.727 -7.648 1 95.25 96 VAL B O 1
ATOM 1748 N N . ARG B 1 97 ? -3.854 12.078 -6.848 1 93.31 97 ARG B N 1
ATOM 1749 C CA . ARG B 1 97 ? -3.861 11.328 -8.102 1 93.31 97 ARG B CA 1
ATOM 1750 C C . ARG B 1 97 ? -5.012 10.328 -8.125 1 93.31 97 ARG B C 1
ATOM 1752 O O . ARG B 1 97 ? -5.52 9.992 -9.195 1 93.31 97 ARG B O 1
ATOM 1759 N N . ALA B 1 98 ? -5.324 9.781 -7.055 1 93.69 98 ALA B N 1
ATOM 1760 C CA . ALA B 1 98 ? -6.367 8.766 -6.949 1 93.69 98 ALA B CA 1
ATOM 1761 C C . ALA B 1 98 ? -6.953 8.727 -5.539 1 93.69 98 ALA B C 1
ATOM 1763 O O . ALA B 1 98 ? -6.32 9.172 -4.582 1 93.69 98 ALA B O 1
ATOM 1764 N N . VAL B 1 99 ? -8.188 8.25 -5.504 1 97 99 VAL B N 1
ATOM 1765 C CA . VAL B 1 99 ? -8.898 8.109 -4.238 1 97 99 VAL B CA 1
ATOM 1766 C C . VAL B 1 99 ? -9.266 6.648 -4.008 1 97 99 VAL B C 1
ATOM 1768 O O . VAL B 1 99 ? -9.906 6.023 -4.859 1 97 99 VAL B O 1
ATOM 1771 N N . HIS B 1 100 ? -8.836 6.121 -2.816 1 97.06 100 HIS B N 1
ATOM 1772 C CA . HIS B 1 100 ? -9.086 4.723 -2.492 1 97.06 100 HIS B CA 1
ATOM 1773 C C . HIS B 1 100 ? -9.922 4.594 -1.221 1 97.06 100 HIS B C 1
ATOM 1775 O O . HIS B 1 100 ? -9.586 5.188 -0.193 1 97.06 100 HIS B O 1
ATOM 1781 N N . PRO B 1 101 ? -10.992 3.801 -1.283 1 97.44 101 PRO B N 1
ATOM 1782 C CA . PRO B 1 101 ? -11.633 3.479 -0.006 1 97.44 101 PRO B CA 1
ATOM 1783 C C . PRO B 1 101 ? -10.75 2.623 0.898 1 97.44 101 PRO B C 1
ATOM 1785 O O . PRO B 1 101 ? -9.961 1.809 0.408 1 97.44 101 PRO B O 1
ATOM 1788 N N . LEU B 1 102 ? -10.781 2.914 2.146 1 97.69 102 LEU B N 1
ATOM 1789 C CA . LEU B 1 102 ? -10.203 2.023 3.145 1 97.69 102 LEU B CA 1
ATOM 1790 C C . LEU B 1 102 ? -11.273 1.138 3.771 1 97.69 102 LEU B C 1
ATOM 1792 O O . LEU B 1 102 ? -12.055 1.598 4.609 1 97.69 102 LEU B O 1
ATOM 1796 N N . MET B 1 103 ? -11.227 -0.052 3.369 1 94.44 103 MET B N 1
ATOM 1797 C CA . MET B 1 103 ? -12.273 -0.995 3.744 1 94.44 103 MET B CA 1
ATOM 1798 C C . MET B 1 103 ? -12 -1.601 5.117 1 94.44 103 MET B C 1
ATOM 1800 O O . MET B 1 103 ? -10.992 -2.281 5.309 1 94.44 103 MET B O 1
ATOM 1804 N N . ALA B 1 104 ? -13.008 -1.446 6.008 1 95.31 104 ALA B N 1
ATOM 1805 C CA . ALA B 1 104 ? -12.828 -1.924 7.375 1 95.31 104 ALA B CA 1
ATOM 1806 C C . ALA B 1 104 ? -13.094 -3.424 7.473 1 95.31 104 ALA B C 1
ATOM 1808 O O . ALA B 1 104 ? -14.023 -3.939 6.852 1 95.31 104 ALA B O 1
ATOM 1809 N N . GLU B 1 105 ? -12.164 -4.031 8.117 1 90.75 105 GLU B N 1
ATOM 1810 C CA . GLU B 1 105 ? -12.344 -5.422 8.531 1 90.75 105 GLU B CA 1
ATOM 1811 C C . GLU B 1 105 ? -12.375 -5.543 10.055 1 90.75 105 GLU B C 1
ATOM 1813 O O . GLU B 1 105 ? -11.758 -4.746 10.758 1 90.75 105 GLU B O 1
ATOM 1818 N N . ALA B 1 106 ? -13.094 -6.676 10.516 1 91.5 106 ALA B N 1
ATOM 1819 C CA . ALA B 1 106 ? -13.164 -6.941 11.945 1 91.5 106 ALA B CA 1
ATOM 1820 C C . ALA B 1 106 ? -13.562 -5.688 12.719 1 91.5 106 ALA B C 1
ATOM 1822 O O . ALA B 1 106 ? -12.922 -5.332 13.711 1 91.5 106 ALA B O 1
ATOM 1823 N N . ARG B 1 107 ? -14.57 -4.996 12.242 1 90.19 107 ARG B N 1
ATOM 1824 C CA . ARG B 1 107 ? -15.188 -3.832 12.867 1 90.19 107 ARG B CA 1
ATOM 1825 C C . ARG B 1 107 ? -14.172 -2.715 13.078 1 90.19 107 ARG B C 1
ATOM 1827 O O . ARG B 1 107 ? -14.109 -2.119 14.148 1 90.19 107 ARG B O 1
ATOM 1834 N N . GLY B 1 108 ? -13.305 -2.578 12.211 1 89.31 108 GLY B N 1
ATOM 1835 C CA . GLY B 1 108 ? -12.375 -1.459 12.242 1 89.31 108 GLY B CA 1
ATOM 1836 C C . GLY B 1 108 ? -11.023 -1.819 12.836 1 89.31 108 GLY B C 1
ATOM 1837 O O . GLY B 1 108 ? -10.133 -0.976 12.914 1 89.31 108 GLY B O 1
ATOM 1838 N N . ALA B 1 109 ? -10.844 -3.035 13.148 1 92.69 109 ALA B N 1
ATOM 1839 C CA . ALA B 1 109 ? -9.562 -3.461 13.695 1 92.69 109 ALA B CA 1
ATOM 1840 C C . ALA B 1 109 ? -8.484 -3.48 12.609 1 92.69 109 ALA B C 1
ATOM 1842 O O . ALA B 1 109 ? -7.289 -3.42 12.906 1 92.69 109 ALA B O 1
ATOM 1843 N N . ARG B 1 110 ? -8.984 -3.6 11.398 1 93.06 110 ARG B N 1
ATOM 1844 C CA . ARG B 1 110 ? -8.109 -3.598 10.227 1 93.06 110 ARG B CA 1
ATOM 1845 C C . ARG B 1 110 ? -8.781 -2.908 9.047 1 93.06 110 ARG B C 1
ATOM 1847 O O . ARG B 1 110 ? -10 -2.988 8.891 1 93.06 110 ARG B O 1
ATOM 1854 N N . TYR B 1 111 ? -7.938 -2.205 8.289 1 95.75 111 TYR B N 1
ATOM 1855 C CA . TYR B 1 111 ? -8.406 -1.581 7.059 1 95.75 111 TYR B CA 1
ATOM 1856 C C . TYR B 1 111 ? -7.582 -2.045 5.863 1 95.75 111 TYR B C 1
ATOM 1858 O O . TYR B 1 111 ? -6.363 -2.195 5.961 1 95.75 111 TYR B O 1
ATOM 1866 N N . ARG B 1 112 ? -8.32 -2.215 4.766 1 93.31 112 ARG B N 1
ATOM 1867 C CA . ARG B 1 112 ? -7.664 -2.592 3.52 1 93.31 112 ARG B CA 1
ATOM 1868 C C . ARG B 1 112 ? -7.871 -1.527 2.447 1 93.31 112 ARG B C 1
ATOM 1870 O O . ARG B 1 112 ? -8.961 -0.952 2.34 1 93.31 112 ARG B O 1
ATOM 1877 N N . LEU B 1 113 ? -6.777 -1.392 1.647 1 95.12 113 LEU B N 1
ATOM 1878 C CA . LEU B 1 113 ? -6.824 -0.426 0.555 1 95.12 113 LEU B CA 1
ATOM 1879 C C . LEU B 1 113 ? -7.695 -0.938 -0.586 1 95.12 113 LEU B C 1
ATOM 1881 O O . LEU B 1 113 ? -7.449 -2.02 -1.126 1 95.12 113 LEU B O 1
ATOM 1885 N N . GLY B 1 114 ? -8.695 -0.19 -0.905 1 93.56 114 GLY B N 1
ATOM 1886 C CA . GLY B 1 114 ? -9.586 -0.557 -1.994 1 93.56 114 GLY B CA 1
ATOM 1887 C C . GLY B 1 114 ? -9.141 -0.008 -3.338 1 93.56 114 GLY B C 1
ATOM 1888 O O . GLY B 1 114 ? -8.289 0.882 -3.4 1 93.56 114 GLY B O 1
ATOM 1889 N N . SER B 1 115 ? -9.711 -0.553 -4.395 1 89.44 115 SER B N 1
ATOM 1890 C CA . SER B 1 115 ? -9.461 -0.029 -5.734 1 89.44 115 SER B CA 1
ATOM 1891 C C . SER B 1 115 ? -9.883 1.432 -5.844 1 89.44 115 SER B C 1
ATOM 1893 O O . SER B 1 115 ? -10.859 1.848 -5.215 1 89.44 115 SER B O 1
ATOM 1895 N N . ALA B 1 116 ? -9.094 2.119 -6.676 1 90.31 116 ALA B N 1
ATOM 1896 C CA . ALA B 1 116 ? -9.336 3.555 -6.828 1 90.31 116 ALA B CA 1
ATOM 1897 C C . ALA B 1 116 ? -10.758 3.828 -7.305 1 90.31 116 ALA B C 1
ATOM 1899 O O . ALA B 1 116 ? -11.273 3.113 -8.164 1 90.31 116 ALA B O 1
ATOM 1900 N N . GLU B 1 117 ? -11.281 4.844 -6.707 1 86.75 117 GLU B N 1
ATOM 1901 C CA . GLU B 1 117 ? -12.57 5.367 -7.172 1 86.75 117 GLU B CA 1
ATOM 1902 C C . GLU B 1 117 ? -12.375 6.625 -8.016 1 86.75 117 GLU B C 1
ATOM 1904 O O . GLU B 1 117 ? -11.336 7.277 -7.941 1 86.75 117 GLU B O 1
ATOM 1909 N N . PRO B 1 118 ? -13.328 6.887 -8.938 1 75.12 118 PRO B N 1
ATOM 1910 C CA . PRO B 1 118 ? -13.242 8.125 -9.719 1 75.12 118 PRO B CA 1
ATOM 1911 C C . PRO B 1 118 ? -13.18 9.375 -8.844 1 75.12 118 PRO B C 1
ATOM 1913 O O . PRO B 1 118 ? -13.828 9.43 -7.801 1 75.12 118 PRO B O 1
ATOM 1916 N N . VAL B 1 119 ? -12.148 10.32 -9.062 1 70.69 119 VAL B N 1
ATOM 1917 C CA . VAL B 1 119 ? -11.992 11.578 -8.344 1 70.69 119 VAL B CA 1
ATOM 1918 C C . VAL B 1 119 ? -13.055 12.57 -8.805 1 70.69 119 VAL B C 1
ATOM 1920 O O . VAL B 1 119 ? -13.352 12.664 -10 1 70.69 119 VAL B O 1
#

Solvent-accessible surface area (backbone atoms only — not comparable to full-atom values): 12958 Å² total; per-residue (Å²): 101,69,42,35,27,37,79,41,39,45,65,58,49,56,51,18,70,74,69,49,34,44,80,54,53,75,68,27,58,76,70,49,28,35,74,40,34,47,68,63,44,46,35,63,50,44,49,72,78,48,52,62,89,44,49,32,30,36,32,32,41,56,58,81,91,44,63,87,38,55,46,77,41,77,55,41,94,92,44,78,47,77,38,41,30,34,61,38,83,56,51,53,50,86,33,48,73,41,33,18,44,40,47,62,36,84,91,36,77,35,46,39,56,27,43,69,43,91,125,101,70,43,36,28,35,79,41,39,44,66,57,49,55,52,16,70,73,70,49,36,45,80,54,53,74,69,27,56,74,70,47,28,36,75,41,35,47,68,62,45,45,35,63,50,44,50,72,77,47,51,62,91,46,49,31,30,36,32,33,44,55,56,81,91,45,63,86,38,55,46,76,40,76,55,40,93,92,45,79,47,76,38,40,30,34,62,36,83,55,49,53,49,86,32,51,73,40,34,18,44,40,45,62,36,83,90,36,76,34,45,39,58,27,43,71,44,92,126

Foldseek 3Di:
DAKKKDKDFPVQVVVCVVVQWRAADPVCQVVQKHWIDHPVCVLVVCLLPHFVVRFMKIFIFQCVVQVVQWDWDAADPSRRDIIIIGRHRTGGPVRGDFMWTFDADPRSNGTDTHDTDDD/DAKKKDKDFPVQVVVCVVVQWRAADPVCQVVQKHWIDHPVCVLVVCLLPHFVVRFMKIFIFQCVVQVVQWDWDAADPSRRDIIIIGNHRTGGPVRGDFMWTFDADPRSNGTDTHDTDDD

Radius of gyration: 18.15 Å; Cα contacts (8 Å, |Δi|>4): 505; chains: 2; bounding box: 39×52×46 Å